Protein AF-A0A8S3SYQ2-F1 (afdb_monomer_lite)

Structure (mmCIF, N/CA/C/O backbone):
data_AF-A0A8S3SYQ2-F1
#
_entry.id   AF-A0A8S3SYQ2-F1
#
loop_
_atom_sit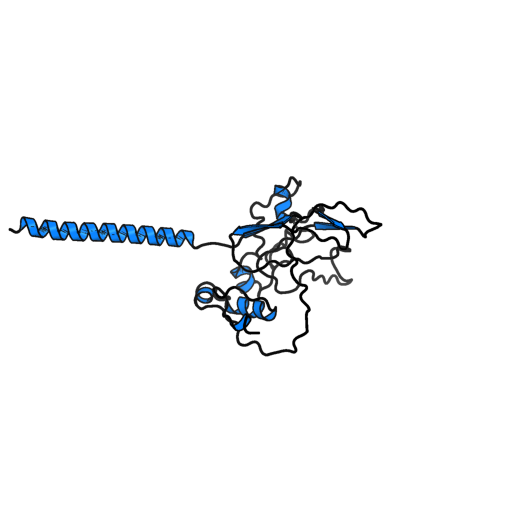e.group_PDB
_atom_site.id
_atom_site.type_symbol
_atom_site.label_atom_id
_atom_site.label_alt_id
_atom_site.label_comp_id
_atom_site.label_asym_id
_atom_site.label_entity_id
_atom_site.label_seq_id
_atom_site.pdbx_PDB_ins_code
_atom_site.Cartn_x
_atom_site.Cartn_y
_atom_site.Cartn_z
_atom_site.occupancy
_atom_site.B_iso_or_equiv
_atom_site.auth_seq_id
_atom_site.auth_comp_id
_atom_site.auth_asym_id
_atom_site.auth_atom_id
_atom_site.pdbx_PDB_model_num
ATOM 1 N N . MET A 1 1 ? 59.138 32.863 -31.457 1.00 48.31 1 MET A N 1
ATOM 2 C CA . MET A 1 1 ? 57.708 32.610 -31.761 1.00 48.31 1 M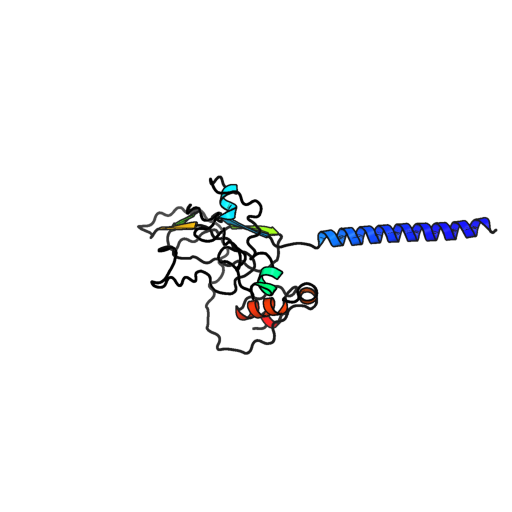ET A CA 1
ATOM 3 C C . MET A 1 1 ? 57.172 31.343 -31.087 1.00 48.31 1 MET A C 1
ATOM 5 O O . MET A 1 1 ? 55.961 31.186 -31.027 1.00 48.31 1 MET A O 1
ATOM 9 N N . ASP A 1 2 ? 58.019 30.499 -30.486 1.00 50.31 2 ASP A N 1
ATOM 10 C CA . ASP A 1 2 ? 57.591 29.211 -29.907 1.00 50.31 2 ASP A CA 1
ATOM 11 C C . ASP A 1 2 ? 56.942 29.291 -28.516 1.00 50.31 2 ASP A C 1
ATOM 13 O O . ASP A 1 2 ? 56.243 28.368 -28.104 1.00 50.31 2 ASP A O 1
ATOM 17 N N . HIS A 1 3 ? 57.089 30.416 -27.811 1.00 47.53 3 HIS A N 1
ATOM 18 C CA . HIS A 1 3 ? 56.512 30.599 -26.473 1.00 47.53 3 HIS A CA 1
ATOM 19 C C . HIS A 1 3 ? 55.014 30.961 -26.475 1.00 47.53 3 HIS A C 1
ATOM 21 O O . HIS A 1 3 ? 54.382 30.900 -25.433 1.00 47.53 3 HIS A O 1
ATOM 27 N N . CYS A 1 4 ? 54.419 31.307 -27.627 1.00 50.12 4 CYS A N 1
ATOM 28 C CA . CYS A 1 4 ? 52.966 31.534 -27.739 1.00 50.12 4 CYS A CA 1
ATOM 29 C C . CYS A 1 4 ? 52.177 30.253 -28.068 1.00 50.12 4 CYS A C 1
ATOM 31 O O . CYS A 1 4 ? 51.002 30.144 -27.726 1.00 50.12 4 CYS A O 1
ATOM 33 N N . ILE A 1 5 ? 52.805 29.268 -28.722 1.00 53.16 5 ILE A N 1
ATOM 34 C CA . ILE A 1 5 ? 52.118 28.062 -29.217 1.00 53.16 5 ILE A CA 1
ATOM 35 C C . ILE A 1 5 ? 51.922 27.024 -28.099 1.00 53.16 5 ILE A C 1
ATOM 37 O O . ILE A 1 5 ? 50.901 26.333 -28.072 1.00 53.16 5 ILE A O 1
ATOM 41 N N . GLN A 1 6 ? 52.861 26.931 -27.150 1.00 53.56 6 GLN A N 1
ATOM 42 C CA . GLN A 1 6 ? 52.737 26.028 -25.997 1.00 53.56 6 GLN A CA 1
ATOM 43 C C . GLN A 1 6 ? 51.619 26.471 -25.040 1.00 53.56 6 GLN A C 1
ATOM 45 O O . GLN A 1 6 ? 50.842 25.638 -24.581 1.00 53.56 6 GLN A O 1
ATOM 50 N N . THR A 1 7 ? 51.457 27.774 -24.815 1.00 54.94 7 THR A N 1
ATOM 51 C CA . THR A 1 7 ? 50.450 28.332 -23.897 1.00 54.94 7 THR A CA 1
ATOM 52 C C . THR A 1 7 ? 49.022 28.146 -24.411 1.00 54.94 7 THR A C 1
ATOM 54 O O . THR A 1 7 ? 48.130 27.821 -23.633 1.00 54.94 7 THR A O 1
ATOM 57 N N . ALA A 1 8 ? 48.797 28.267 -25.725 1.00 55.31 8 ALA A N 1
ATOM 58 C CA . ALA A 1 8 ? 47.479 28.055 -26.328 1.00 55.31 8 ALA A CA 1
ATOM 59 C C . ALA A 1 8 ? 47.035 26.580 -26.286 1.00 55.31 8 ALA A C 1
ATOM 61 O O . ALA A 1 8 ? 45.871 26.296 -26.005 1.00 55.31 8 ALA A O 1
ATOM 62 N N . LYS A 1 9 ? 47.955 25.628 -26.515 1.00 55.94 9 LYS A N 1
ATOM 63 C CA . LYS A 1 9 ? 47.657 24.188 -26.404 1.00 55.94 9 LYS A CA 1
ATOM 64 C C . LYS A 1 9 ? 47.376 23.766 -24.961 1.00 55.94 9 LYS A C 1
ATOM 66 O O . LYS A 1 9 ? 46.424 23.025 -24.736 1.00 55.94 9 LYS A O 1
ATOM 71 N N . SER A 1 10 ? 48.156 24.261 -23.998 1.00 55.78 10 SER A N 1
ATOM 72 C CA . SER A 1 10 ? 47.950 23.960 -22.576 1.00 55.78 10 SER A CA 1
ATOM 73 C C . SER A 1 10 ? 46.659 24.578 -22.028 1.00 55.78 10 SER A C 1
ATOM 75 O O . SER A 1 10 ? 45.931 23.895 -21.319 1.00 55.78 10 SER A O 1
ATOM 77 N N . CYS A 1 11 ? 46.318 25.811 -22.424 1.00 54.28 11 CYS A N 1
ATOM 78 C CA . CYS A 1 11 ? 45.065 26.470 -22.034 1.00 54.28 11 CYS A CA 1
ATOM 79 C C . CYS A 1 11 ? 43.827 25.747 -22.597 1.00 54.28 11 CYS A C 1
ATOM 81 O O . CYS A 1 11 ? 42.847 25.546 -21.885 1.00 54.28 11 CYS A O 1
ATOM 83 N N . ASN A 1 12 ? 43.892 25.276 -23.850 1.00 57.78 12 ASN A N 1
ATOM 84 C CA . ASN A 1 12 ? 42.791 24.538 -24.474 1.00 57.78 12 ASN A CA 1
ATOM 85 C C . ASN A 1 12 ? 42.563 23.170 -23.800 1.00 57.78 12 ASN A C 1
ATOM 87 O O . ASN A 1 12 ? 41.426 22.798 -23.531 1.00 57.78 12 ASN A O 1
ATOM 91 N N . ILE A 1 13 ? 43.638 22.442 -23.463 1.00 59.47 13 ILE A N 1
ATOM 92 C CA . ILE A 1 13 ? 43.549 21.155 -22.748 1.00 59.47 13 ILE A CA 1
ATOM 93 C C . ILE A 1 13 ? 43.041 21.345 -21.311 1.00 59.47 13 ILE A C 1
ATOM 95 O O . ILE A 1 13 ? 42.214 20.555 -20.872 1.00 59.47 13 ILE A O 1
ATOM 99 N N . GLN A 1 14 ? 43.482 22.391 -20.603 1.00 59.12 14 GLN A N 1
ATOM 100 C CA . GLN A 1 14 ? 43.004 22.695 -19.248 1.00 59.12 14 GLN A CA 1
ATOM 101 C C . GLN A 1 14 ? 41.508 23.044 -19.222 1.00 59.12 14 GLN A C 1
ATOM 103 O O . GLN A 1 14 ? 40.789 22.553 -18.358 1.00 59.12 14 GLN A O 1
ATOM 108 N N . HIS A 1 15 ? 41.014 23.818 -20.193 1.00 60.34 15 HIS A N 1
ATOM 109 C CA . HIS A 1 15 ? 39.576 24.083 -20.321 1.00 60.34 15 HIS A CA 1
ATOM 110 C C . HIS A 1 15 ? 38.773 22.803 -20.606 1.00 60.34 15 HIS A C 1
ATOM 112 O O . HIS A 1 15 ? 37.764 22.551 -19.955 1.00 60.34 15 HIS A O 1
ATOM 118 N N . LEU A 1 16 ? 39.268 21.948 -21.510 1.00 61.44 16 LEU A N 1
ATOM 119 C CA . LEU A 1 16 ? 38.644 20.659 -21.831 1.00 61.44 16 LEU A CA 1
ATOM 120 C C . LEU A 1 16 ? 38.565 19.712 -20.620 1.00 61.44 16 LEU A C 1
ATOM 122 O O . LEU A 1 16 ? 37.584 18.983 -20.489 1.00 61.44 16 LEU A O 1
ATOM 126 N N . THR A 1 17 ? 39.569 19.694 -19.738 1.00 67.31 17 THR A N 1
ATOM 127 C CA . THR A 1 17 ? 39.560 18.826 -18.546 1.00 67.31 17 THR A CA 1
ATOM 128 C C . THR A 1 17 ? 38.581 19.293 -17.473 1.00 67.31 17 THR A C 1
ATOM 130 O O . THR A 1 17 ? 37.908 18.453 -16.882 1.00 67.31 17 THR A O 1
ATOM 133 N N . GLU A 1 18 ? 38.451 20.606 -17.260 1.00 73.00 18 GLU A N 1
ATOM 134 C CA . GLU A 1 18 ? 37.485 21.179 -16.308 1.00 73.00 18 GLU A CA 1
ATOM 135 C C . GLU A 1 18 ? 36.039 20.970 -16.787 1.00 73.00 18 GLU A C 1
ATOM 137 O O . GLU A 1 18 ? 35.166 20.603 -16.001 1.00 73.00 18 GLU A O 1
ATOM 142 N N . ASP A 1 19 ? 35.791 21.109 -18.095 1.00 76.62 19 ASP A N 1
ATOM 143 C CA . ASP A 1 19 ? 34.475 20.854 -18.689 1.00 76.62 19 ASP A CA 1
ATOM 144 C C . ASP A 1 19 ? 34.072 19.373 -18.580 1.00 76.62 19 ASP A C 1
ATOM 146 O O . ASP A 1 19 ? 32.916 19.064 -18.281 1.00 76.62 19 ASP A O 1
ATOM 150 N N . ILE A 1 20 ? 35.014 18.440 -18.780 1.00 78.00 20 ILE A N 1
ATOM 151 C CA . ILE A 1 20 ? 34.764 16.996 -18.638 1.00 78.00 20 ILE A CA 1
ATOM 152 C C . ILE A 1 20 ? 34.500 16.617 -17.176 1.00 78.00 20 ILE A C 1
ATOM 154 O O . ILE A 1 20 ? 33.589 15.826 -16.924 1.00 78.00 20 ILE A O 1
ATOM 158 N N . ASP A 1 21 ? 35.252 17.167 -16.219 1.00 79.31 21 ASP A N 1
ATOM 159 C CA . ASP A 1 21 ? 35.053 16.874 -14.794 1.00 79.31 21 ASP A CA 1
ATOM 160 C C . ASP A 1 21 ? 33.721 17.453 -14.291 1.00 79.31 21 ASP A C 1
ATOM 162 O O . ASP A 1 21 ? 32.945 16.764 -13.628 1.00 79.31 21 ASP A O 1
ATOM 166 N N . MET A 1 22 ? 33.358 18.663 -14.728 1.00 79.19 22 MET A N 1
ATOM 167 C CA . MET A 1 22 ? 32.042 19.251 -14.462 1.00 79.19 22 MET A CA 1
ATOM 168 C C . MET A 1 22 ? 30.907 18.392 -15.041 1.00 79.19 22 MET A C 1
ATOM 170 O O . MET A 1 22 ? 29.913 18.124 -14.359 1.00 79.19 22 MET A O 1
ATOM 174 N N . LEU A 1 23 ? 31.057 17.902 -16.278 1.00 80.38 23 LEU A N 1
ATOM 175 C CA . LEU A 1 23 ? 30.072 17.024 -16.912 1.00 80.38 23 LEU A CA 1
ATOM 176 C C . LEU A 1 23 ? 29.951 15.687 -16.164 1.00 80.38 23 LEU A C 1
ATOM 178 O O . LEU A 1 23 ? 28.841 15.188 -15.960 1.00 80.38 23 LEU A O 1
ATOM 182 N N . LEU A 1 24 ? 31.074 15.116 -15.722 1.00 81.06 24 LEU A N 1
ATOM 183 C CA . LEU A 1 24 ? 31.120 13.871 -14.957 1.00 81.06 24 LEU A CA 1
ATOM 184 C C . LEU A 1 24 ? 30.444 14.041 -13.590 1.00 81.06 24 LEU A C 1
ATOM 186 O O . LEU A 1 24 ? 29.598 13.223 -13.223 1.00 81.06 24 LEU A O 1
ATOM 190 N N . GLN A 1 25 ? 30.736 15.132 -12.880 1.00 79.94 25 GLN A N 1
ATOM 191 C CA . GLN A 1 25 ? 30.114 15.476 -11.599 1.00 79.94 25 GLN A CA 1
ATOM 192 C C . GLN A 1 25 ? 28.600 15.681 -11.739 1.00 79.94 25 GLN A C 1
ATOM 194 O O . GLN A 1 25 ? 27.834 15.123 -10.950 1.00 79.94 25 GLN A O 1
ATOM 199 N N . ILE A 1 26 ? 28.145 16.391 -12.779 1.00 80.19 26 ILE A N 1
ATOM 200 C CA . ILE A 1 26 ? 26.713 16.557 -13.079 1.00 80.19 26 ILE A CA 1
ATOM 201 C C . ILE A 1 26 ? 26.065 15.199 -13.377 1.00 80.19 26 ILE A C 1
ATOM 203 O O . ILE A 1 26 ? 24.988 14.902 -12.860 1.00 80.19 26 ILE A O 1
ATOM 207 N N . THR A 1 27 ? 26.721 14.341 -14.161 1.00 76.56 27 THR A N 1
ATOM 208 C CA . THR A 1 27 ? 26.181 13.022 -14.529 1.00 76.56 27 THR A CA 1
ATOM 209 C C . THR A 1 27 ? 26.053 12.103 -13.309 1.00 76.56 27 THR A C 1
ATOM 211 O O . THR A 1 27 ? 25.030 11.434 -13.145 1.00 76.56 27 THR A O 1
ATOM 214 N N . VAL A 1 28 ? 27.045 12.109 -12.411 1.00 76.56 28 VAL A N 1
ATOM 215 C CA . VAL A 1 28 ? 27.009 11.367 -11.139 1.00 76.56 28 VAL A CA 1
ATOM 216 C C . VAL A 1 28 ? 25.904 11.905 -10.225 1.00 76.56 28 VAL A C 1
ATOM 218 O O . VAL A 1 28 ? 25.117 11.120 -9.695 1.00 76.56 28 VAL A O 1
ATOM 221 N N . LEU A 1 29 ? 25.772 13.228 -10.089 1.00 70.44 29 LEU A N 1
ATOM 222 C CA . LEU A 1 29 ? 24.744 13.854 -9.250 1.00 70.44 29 LEU A CA 1
ATOM 223 C C . LEU A 1 29 ? 23.320 13.556 -9.760 1.00 70.44 29 LEU A C 1
ATOM 225 O O . LEU A 1 29 ? 22.431 13.236 -8.972 1.00 70.44 29 LEU A O 1
ATOM 229 N N . VAL A 1 30 ? 23.109 13.576 -11.081 1.00 70.12 30 VAL A N 1
ATOM 230 C CA . VAL A 1 30 ? 21.829 13.210 -11.716 1.00 70.12 30 VAL A CA 1
ATOM 231 C C . VAL A 1 30 ? 21.511 11.721 -11.531 1.00 70.12 30 VAL A C 1
ATOM 233 O O . VAL A 1 30 ? 20.349 11.365 -11.318 1.00 70.12 30 VAL A O 1
ATOM 236 N N . ALA A 1 31 ? 22.519 10.841 -11.542 1.00 63.75 31 ALA A N 1
ATOM 237 C CA . ALA A 1 31 ? 22.326 9.410 -11.306 1.00 63.75 31 ALA A CA 1
ATOM 238 C C . ALA A 1 31 ? 21.839 9.100 -9.876 1.00 63.75 31 ALA A C 1
ATOM 240 O O . ALA A 1 31 ? 21.001 8.212 -9.703 1.00 63.75 31 ALA A O 1
ATOM 241 N N . PHE A 1 32 ? 22.282 9.861 -8.867 1.00 57.84 32 PHE A N 1
ATOM 242 C CA . PHE A 1 32 ? 21.819 9.711 -7.478 1.00 57.84 32 PHE A CA 1
ATOM 243 C C . PHE A 1 32 ? 20.370 10.175 -7.249 1.00 57.84 32 PHE A C 1
ATOM 245 O O . PHE A 1 32 ? 19.695 9.662 -6.358 1.00 57.84 32 PHE A O 1
ATOM 252 N N . ILE A 1 33 ? 19.852 11.097 -8.066 1.00 57.56 33 ILE A N 1
ATOM 253 C CA . ILE A 1 33 ? 18.473 11.607 -7.938 1.00 57.56 33 ILE A CA 1
ATOM 254 C C . ILE A 1 33 ? 17.433 10.590 -8.467 1.00 57.56 33 ILE A C 1
ATOM 256 O O . ILE A 1 33 ? 16.261 10.639 -8.096 1.00 57.56 33 ILE A O 1
ATOM 260 N N . ALA A 1 34 ? 17.836 9.625 -9.303 1.00 52.78 34 ALA A N 1
ATOM 261 C CA . ALA A 1 34 ? 16.910 8.783 -10.068 1.00 52.78 34 ALA A CA 1
ATOM 262 C C . ALA A 1 34 ? 16.374 7.525 -9.348 1.00 52.78 34 ALA A C 1
ATOM 264 O O . ALA A 1 34 ? 15.543 6.805 -9.912 1.00 52.78 34 ALA A O 1
ATOM 265 N N . SER A 1 35 ? 16.794 7.236 -8.115 1.00 49.22 35 SER A N 1
ATOM 266 C CA . SER A 1 35 ? 16.265 6.111 -7.331 1.00 49.22 35 SER A CA 1
ATOM 267 C C . SER A 1 35 ? 15.076 6.537 -6.471 1.00 49.22 35 SER A C 1
ATOM 269 O O . SER A 1 35 ? 15.166 6.623 -5.249 1.00 49.22 35 SER A O 1
ATOM 271 N N . VAL A 1 36 ? 13.929 6.789 -7.103 1.00 49.28 36 VAL A N 1
ATOM 272 C CA . VAL A 1 36 ? 12.665 6.906 -6.368 1.00 49.28 36 VAL A CA 1
ATOM 273 C C . VAL A 1 36 ? 12.097 5.509 -6.144 1.00 49.28 36 VAL A C 1
ATOM 275 O O . VAL A 1 36 ? 11.696 4.829 -7.082 1.00 49.28 36 VAL A O 1
ATOM 278 N N . LEU A 1 37 ? 12.067 5.067 -4.889 1.00 57.31 37 LEU A N 1
ATOM 279 C CA . LEU A 1 37 ? 11.380 3.853 -4.450 1.00 57.31 37 LEU A CA 1
ATOM 280 C C . LEU A 1 37 ? 10.023 4.264 -3.869 1.00 57.31 37 LEU A C 1
ATOM 282 O O . LEU A 1 37 ? 9.928 5.288 -3.193 1.00 57.31 37 LEU A O 1
ATOM 286 N N . GLY A 1 38 ? 8.962 3.546 -4.222 1.00 60.75 38 GLY A N 1
ATOM 287 C CA . GLY A 1 38 ? 7.599 3.989 -3.957 1.00 60.75 38 GLY A CA 1
ATOM 288 C C . GLY A 1 38 ? 7.202 3.719 -2.539 1.00 60.75 38 GLY A C 1
ATOM 289 O O . GLY A 1 38 ? 7.405 2.616 -2.048 1.00 60.75 38 GLY A O 1
ATOM 290 N N . HIS A 1 39 ? 6.631 4.729 -1.891 1.00 84.69 39 HIS A N 1
ATOM 291 C CA . HIS A 1 39 ? 6.330 4.659 -0.476 1.00 84.69 39 HIS A CA 1
ATOM 292 C C . HIS A 1 39 ? 5.056 5.417 -0.163 1.00 84.69 39 HIS A C 1
ATOM 294 O O . HIS A 1 39 ? 4.878 6.568 -0.576 1.00 84.69 39 HIS A O 1
ATOM 300 N N . GLY A 1 40 ? 4.208 4.799 0.639 1.00 89.50 40 GLY A N 1
ATOM 301 C CA . GLY A 1 40 ? 2.988 5.412 1.118 1.00 89.50 40 GLY A CA 1
ATOM 302 C C . GLY A 1 40 ? 2.416 4.635 2.286 1.00 89.50 40 GLY A C 1
ATOM 303 O O . GLY A 1 40 ? 2.765 3.478 2.505 1.00 89.50 40 GLY A O 1
ATOM 304 N N . ARG A 1 41 ? 1.557 5.295 3.056 1.00 92.75 41 ARG A N 1
ATOM 305 C CA . ARG A 1 41 ? 0.923 4.704 4.234 1.00 92.75 41 ARG A CA 1
ATOM 306 C C . ARG A 1 41 ? -0.517 5.176 4.370 1.00 92.75 41 ARG A C 1
ATOM 308 O O . ARG A 1 41 ? -0.846 6.306 3.997 1.00 92.75 41 ARG A O 1
ATOM 315 N N . LEU A 1 42 ? -1.367 4.330 4.934 1.00 93.81 42 LEU A N 1
ATOM 316 C CA . LEU A 1 42 ? -2.741 4.692 5.254 1.00 93.81 42 LEU A CA 1
ATOM 317 C C . LEU A 1 42 ? -2.762 5.510 6.554 1.00 93.81 42 LEU A C 1
ATOM 319 O O . LEU A 1 42 ? -2.386 5.005 7.611 1.00 93.81 42 LEU A O 1
ATOM 323 N N . ILE A 1 43 ? -3.185 6.772 6.468 1.00 96.06 43 ILE A N 1
ATOM 324 C CA . ILE A 1 43 ? -3.182 7.711 7.602 1.00 96.06 43 ILE A CA 1
ATOM 325 C C . ILE A 1 43 ? -4.579 8.008 8.153 1.00 96.06 43 ILE A C 1
ATOM 327 O O . ILE A 1 43 ? -4.702 8.538 9.252 1.00 96.06 43 ILE A O 1
ATOM 331 N N . SER A 1 44 ? -5.641 7.696 7.407 1.00 95.06 44 SER A N 1
ATOM 332 C CA . SER A 1 44 ? -7.011 7.832 7.901 1.00 95.06 44 SER A CA 1
ATOM 333 C C . SER A 1 44 ? -7.927 6.801 7.242 1.00 95.06 44 SER A C 1
ATOM 335 O O . SER A 1 44 ? -8.105 6.871 6.023 1.00 95.06 44 SER A O 1
ATOM 337 N N . PRO A 1 45 ? -8.499 5.863 8.016 1.00 95.56 45 PRO A N 1
ATOM 338 C CA . PRO A 1 45 ? -8.099 5.516 9.391 1.00 95.56 45 PRO A CA 1
ATOM 339 C C . PRO A 1 45 ? -6.627 5.044 9.432 1.00 95.56 45 PRO A C 1
ATOM 341 O O . PRO A 1 45 ? -6.211 4.359 8.499 1.00 95.56 45 PRO A O 1
ATOM 344 N N . PRO A 1 46 ? -5.810 5.410 10.443 1.00 96.50 46 PRO A N 1
ATOM 345 C CA . PRO A 1 46 ? -4.412 4.980 10.504 1.00 96.50 46 PRO A CA 1
ATOM 346 C C . PRO A 1 46 ? -4.268 3.456 10.399 1.00 96.50 46 PRO A C 1
ATOM 348 O O . PRO A 1 46 ? -4.931 2.715 11.132 1.00 96.50 46 PRO A O 1
ATOM 351 N N . GLY A 1 47 ? -3.400 2.994 9.495 1.00 95.31 47 GLY A N 1
ATOM 352 C CA . GLY A 1 47 ? -3.057 1.577 9.362 1.00 95.31 47 GLY A CA 1
ATOM 353 C C . GLY A 1 47 ? -2.237 1.066 10.548 1.00 95.31 47 GLY A C 1
ATOM 354 O O . GLY A 1 47 ? -1.571 1.854 11.216 1.00 95.31 47 GLY A O 1
ATOM 355 N N . ARG A 1 48 ? -2.237 -0.252 10.782 1.00 95.38 48 ARG A N 1
ATOM 356 C CA . ARG A 1 48 ? -1.593 -0.949 11.917 1.00 95.38 48 ARG A CA 1
ATOM 357 C C . ARG A 1 48 ? -0.154 -0.494 12.183 1.00 95.38 48 ARG A C 1
ATOM 359 O O . ARG A 1 48 ? 0.163 -0.091 13.296 1.00 95.38 48 ARG A O 1
ATOM 366 N N . SER A 1 49 ? 0.697 -0.458 11.153 1.00 96.94 49 SER A N 1
ATOM 367 C CA . SER A 1 49 ? 2.079 0.043 11.276 1.00 96.94 49 SER A CA 1
ATOM 368 C C . SER A 1 49 ? 2.192 1.561 11.487 1.00 96.94 49 SER A C 1
ATOM 370 O O . SER A 1 49 ? 3.226 2.035 11.945 1.00 96.94 49 SER A O 1
ATOM 372 N N . THR A 1 50 ? 1.161 2.342 11.166 1.00 97.50 50 THR A N 1
ATOM 373 C CA . THR A 1 50 ? 1.159 3.816 11.218 1.00 97.50 50 THR A CA 1
ATOM 374 C C . THR A 1 50 ? 0.544 4.370 12.506 1.00 97.50 50 THR A C 1
ATOM 376 O O . THR A 1 50 ? 0.793 5.523 12.857 1.00 97.50 50 THR A O 1
ATOM 379 N N . MET A 1 51 ? -0.210 3.556 13.250 1.00 97.56 51 MET A N 1
ATOM 380 C CA . MET A 1 51 ? -0.900 3.929 14.491 1.00 97.56 51 MET A CA 1
ATOM 381 C C . MET A 1 51 ? -0.025 4.713 15.478 1.00 97.56 51 MET A C 1
ATOM 383 O O . MET A 1 51 ? -0.445 5.751 15.983 1.00 97.56 51 MET A O 1
ATOM 387 N N . TRP A 1 52 ? 1.220 4.291 15.700 1.00 97.81 52 TRP A N 1
ATOM 388 C CA . TRP A 1 52 ? 2.123 4.941 16.659 1.00 97.81 52 TRP A CA 1
ATOM 389 C C . TRP A 1 52 ? 2.394 6.426 16.351 1.00 97.81 52 TRP A C 1
ATOM 391 O O . TRP A 1 52 ? 2.699 7.196 17.260 1.00 97.81 52 TRP A O 1
ATOM 401 N N . ARG A 1 53 ? 2.259 6.857 15.088 1.00 97.44 53 ARG A N 1
ATOM 402 C CA . ARG A 1 53 ? 2.410 8.269 14.689 1.00 97.44 53 ARG A CA 1
ATOM 403 C C . ARG A 1 53 ? 1.249 9.147 15.148 1.00 97.44 53 ARG A C 1
ATOM 405 O O . ARG A 1 53 ? 1.394 10.362 15.197 1.00 97.44 53 ARG A O 1
ATOM 412 N N . TYR A 1 54 ? 0.121 8.530 15.484 1.00 97.12 54 TYR A N 1
ATOM 413 C CA . TYR A 1 54 ? -1.120 9.178 15.900 1.00 97.12 54 TYR A CA 1
ATOM 414 C C . TYR A 1 54 ? -1.412 8.970 17.395 1.00 97.12 54 TYR A C 1
ATOM 416 O O . TYR A 1 54 ? -2.557 9.060 17.821 1.00 97.12 54 TYR A O 1
ATOM 424 N N . GLY A 1 55 ? -0.379 8.688 18.199 1.00 96.50 55 GLY A N 1
ATOM 425 C CA . GLY A 1 55 ? -0.480 8.635 19.663 1.00 96.50 55 GLY A CA 1
ATOM 426 C C . GLY A 1 55 ? -1.014 7.322 20.239 1.00 96.50 55 GLY A C 1
ATOM 427 O O . GLY A 1 55 ? -1.157 7.205 21.453 1.00 96.50 55 GLY A O 1
ATOM 428 N N . TYR A 1 56 ? -1.275 6.315 19.405 1.00 96.56 56 TYR A N 1
ATOM 429 C CA . TYR A 1 56 ? -1.649 4.988 19.886 1.00 96.56 56 TYR A CA 1
ATOM 430 C C . TYR A 1 56 ? -0.456 4.288 20.550 1.00 96.56 56 TYR A C 1
ATOM 432 O O . TYR A 1 56 ? 0.670 4.340 20.046 1.00 96.56 56 TYR A O 1
ATOM 440 N N . ASN A 1 57 ? -0.714 3.577 21.651 1.00 95.69 57 ASN A N 1
ATOM 441 C CA . ASN A 1 57 ? 0.285 2.749 22.326 1.00 95.69 57 ASN A CA 1
ATOM 442 C C . ASN A 1 57 ? 0.510 1.429 21.565 1.00 95.69 57 ASN A C 1
ATOM 444 O O . ASN A 1 57 ? 0.042 0.369 21.969 1.00 95.69 57 ASN A O 1
ATOM 448 N N . THR A 1 58 ? 1.185 1.516 20.422 1.00 96.06 58 THR A N 1
ATOM 449 C CA . THR A 1 58 ? 1.523 0.383 19.548 1.00 96.06 58 THR A CA 1
ATOM 450 C C . THR A 1 58 ? 3.026 0.348 19.275 1.00 96.06 58 THR A C 1
ATOM 452 O O . THR A 1 58 ? 3.654 1.413 19.263 1.00 96.06 58 THR A O 1
ATOM 455 N N . PRO A 1 59 ? 3.619 -0.824 18.976 1.00 97.62 59 PRO A N 1
ATOM 456 C CA . PRO A 1 59 ? 5.019 -0.908 18.575 1.00 97.62 59 PRO A CA 1
ATOM 457 C C . PRO A 1 59 ? 5.332 0.037 17.411 1.00 97.62 59 PRO A C 1
ATOM 459 O O . PRO A 1 59 ? 4.602 0.091 16.420 1.00 97.62 59 PRO A O 1
ATOM 462 N N . LYS A 1 60 ? 6.432 0.785 17.520 1.00 97.94 60 LYS A N 1
ATOM 463 C CA . LYS A 1 60 ? 6.831 1.735 16.477 1.00 97.94 60 LYS A CA 1
ATOM 464 C C . LYS A 1 60 ? 7.358 0.979 15.259 1.00 97.94 60 LYS A C 1
ATOM 466 O O . LYS A 1 60 ? 8.265 0.155 15.376 1.00 97.94 60 LYS A O 1
ATOM 471 N N . ASN A 1 61 ? 6.811 1.291 14.090 1.00 97.00 61 ASN A N 1
ATOM 472 C CA . ASN A 1 61 ? 7.392 0.930 12.803 1.00 97.00 61 ASN A CA 1
ATOM 473 C C . ASN A 1 61 ? 7.805 2.215 12.083 1.00 97.00 61 ASN A C 1
ATOM 475 O O . ASN A 1 61 ? 6.960 2.937 11.566 1.00 97.00 61 ASN A O 1
ATOM 479 N N . TYR A 1 62 ? 9.099 2.528 12.067 1.00 95.81 62 TYR A N 1
ATOM 480 C CA . TYR A 1 62 ? 9.596 3.723 11.378 1.00 95.81 62 TYR A CA 1
ATOM 481 C C . TYR A 1 62 ? 9.506 3.612 9.847 1.00 95.81 62 TYR A C 1
ATOM 483 O O . TYR A 1 62 ? 9.443 4.640 9.172 1.00 95.81 62 TYR A O 1
ATOM 491 N N . ASN A 1 63 ? 9.411 2.380 9.335 1.00 94.19 63 ASN A N 1
ATOM 492 C CA . ASN A 1 63 ? 9.237 2.021 7.929 1.00 94.19 63 ASN A CA 1
ATOM 493 C C . ASN A 1 63 ? 7.763 1.702 7.610 1.00 94.19 63 ASN A C 1
ATOM 495 O O . ASN A 1 63 ? 7.453 0.887 6.749 1.00 94.19 63 ASN A O 1
ATOM 499 N N . ASP A 1 64 ? 6.814 2.336 8.295 1.00 94.94 64 ASP A N 1
ATOM 500 C CA . ASP A 1 64 ? 5.374 2.113 8.121 1.00 94.94 64 ASP A CA 1
ATOM 501 C C . ASP A 1 64 ? 4.813 2.547 6.754 1.00 94.94 64 ASP A C 1
ATOM 503 O O . ASP A 1 64 ? 3.658 2.276 6.442 1.00 94.94 64 ASP A O 1
ATOM 507 N N . ASN A 1 65 ? 5.629 3.198 5.925 1.00 92.38 65 ASN A N 1
ATOM 508 C CA . ASN A 1 65 ? 5.359 3.486 4.515 1.00 92.38 65 ASN A CA 1
ATOM 509 C C . ASN A 1 65 ? 5.974 2.467 3.533 1.00 92.38 65 ASN A C 1
ATOM 511 O O . ASN A 1 65 ? 5.927 2.691 2.323 1.00 92.38 65 ASN A O 1
ATOM 515 N N . GLN A 1 66 ? 6.565 1.384 4.046 1.00 91.12 66 GLN A N 1
ATOM 516 C CA . GLN A 1 66 ? 7.238 0.305 3.313 1.00 91.12 66 GLN A CA 1
ATOM 517 C C . GLN A 1 66 ? 6.490 -1.026 3.484 1.00 91.12 66 GLN A C 1
ATOM 519 O O . GLN A 1 66 ? 7.083 -2.060 3.776 1.00 91.12 66 GLN A O 1
ATOM 524 N N . LEU A 1 67 ? 5.168 -1.018 3.306 1.00 91.69 67 LEU A N 1
ATOM 525 C CA . LEU A 1 67 ? 4.339 -2.231 3.256 1.00 91.69 67 LEU A CA 1
ATOM 526 C C . LEU A 1 67 ? 4.059 -2.593 1.788 1.00 91.69 67 LEU A C 1
ATOM 528 O O . LEU A 1 67 ? 3.001 -2.322 1.227 1.00 91.69 67 LEU A O 1
ATOM 532 N N . TYR A 1 68 ? 5.092 -3.143 1.155 1.00 91.12 68 TYR A N 1
ATOM 533 C CA . TYR A 1 68 ? 5.301 -3.288 -0.294 1.00 91.12 68 TYR A CA 1
ATOM 534 C C . TYR A 1 68 ? 5.739 -4.712 -0.676 1.00 91.12 68 TYR A C 1
ATOM 536 O O . TYR A 1 68 ? 6.484 -4.917 -1.638 1.00 91.12 68 TYR A O 1
ATOM 544 N N . CYS A 1 69 ? 5.284 -5.713 0.086 1.00 92.00 69 CYS A N 1
ATOM 545 C CA . CYS A 1 69 ? 5.534 -7.145 -0.135 1.00 92.00 69 CYS A CA 1
ATOM 546 C C . CYS A 1 69 ? 7.003 -7.574 -0.016 1.00 92.00 69 CYS A C 1
ATOM 548 O O . CYS A 1 69 ? 7.408 -8.561 -0.635 1.00 92.00 69 CYS A O 1
ATOM 550 N N . GLY A 1 70 ? 7.822 -6.808 0.709 1.00 90.31 70 GLY A N 1
ATOM 551 C CA . GLY A 1 70 ? 9.277 -7.001 0.749 1.00 90.31 70 GLY A CA 1
ATOM 552 C C . GLY A 1 70 ? 10.016 -6.516 -0.503 1.00 90.31 70 GLY A C 1
ATOM 553 O O . GLY A 1 70 ? 11.183 -6.852 -0.691 1.00 90.31 70 GLY A O 1
ATOM 554 N N . GLY A 1 71 ? 9.355 -5.748 -1.373 1.00 89.00 71 GLY A N 1
ATOM 555 C CA . GLY A 1 71 ? 9.943 -5.173 -2.581 1.00 89.00 71 GLY A CA 1
ATOM 556 C C . GLY A 1 71 ? 9.663 -5.964 -3.861 1.00 89.00 71 GLY A C 1
ATOM 557 O O . GLY A 1 71 ? 9.234 -7.119 -3.847 1.00 89.00 71 GLY A O 1
ATOM 558 N N . PHE A 1 72 ? 9.917 -5.322 -5.008 1.00 87.94 72 PHE A N 1
ATOM 559 C CA . PHE A 1 72 ? 9.553 -5.850 -6.329 1.00 87.94 72 PHE A CA 1
ATOM 560 C C . PHE A 1 72 ? 10.174 -7.225 -6.609 1.00 87.94 72 PHE A C 1
ATOM 562 O O . PHE A 1 72 ? 9.464 -8.156 -6.986 1.00 87.94 72 PHE A O 1
ATOM 569 N N . ASN A 1 73 ? 11.483 -7.372 -6.383 1.00 88.88 73 ASN A N 1
ATOM 570 C CA . ASN A 1 73 ? 12.186 -8.630 -6.634 1.00 88.88 73 ASN A CA 1
ATOM 571 C C . ASN A 1 73 ? 11.712 -9.744 -5.700 1.00 88.88 73 ASN A C 1
ATOM 573 O O . ASN A 1 73 ? 11.428 -10.841 -6.167 1.00 88.88 73 ASN A O 1
ATOM 577 N N . LYS A 1 74 ? 11.546 -9.466 -4.402 1.00 91.12 74 LYS A N 1
ATOM 578 C CA . LYS A 1 74 ? 11.010 -10.449 -3.453 1.00 91.12 74 LYS A CA 1
ATOM 579 C C . LYS A 1 74 ? 9.625 -10.928 -3.892 1.00 91.12 74 LYS A C 1
ATOM 581 O O . LYS A 1 74 ? 9.379 -12.129 -3.973 1.00 91.12 74 LYS A O 1
ATOM 586 N N . LYS A 1 75 ? 8.746 -10.000 -4.274 1.00 89.44 75 LYS A N 1
ATOM 587 C CA . LYS A 1 75 ? 7.401 -10.316 -4.756 1.00 89.44 75 LYS A CA 1
ATOM 588 C C . LYS A 1 75 ? 7.412 -11.173 -6.024 1.00 89.44 75 LYS A C 1
ATOM 590 O O . LYS A 1 75 ? 6.758 -12.211 -6.056 1.00 89.44 75 LYS A O 1
ATOM 595 N N . TRP A 1 76 ? 8.101 -10.741 -7.075 1.00 90.69 76 TRP A N 1
ATOM 596 C CA . TRP A 1 76 ? 7.982 -11.370 -8.394 1.00 90.69 76 TRP A CA 1
ATOM 597 C C . TRP A 1 76 ? 8.948 -12.530 -8.610 1.00 90.69 76 TRP A C 1
ATOM 599 O O . TRP A 1 76 ? 8.529 -13.566 -9.114 1.00 90.69 76 TRP A O 1
ATOM 609 N N . ALA A 1 77 ? 10.205 -12.384 -8.193 1.00 89.50 77 ALA A N 1
ATOM 610 C CA . ALA A 1 77 ? 11.224 -13.407 -8.396 1.00 89.50 77 ALA A CA 1
ATOM 611 C C . ALA A 1 77 ? 11.080 -14.576 -7.417 1.00 89.50 77 ALA A C 1
ATOM 613 O O . ALA A 1 77 ? 11.244 -15.727 -7.804 1.00 89.50 77 ALA A O 1
ATOM 614 N N . VAL A 1 78 ? 10.788 -14.277 -6.147 1.00 91.38 78 VAL A N 1
ATOM 615 C CA . VAL A 1 78 ? 10.773 -15.287 -5.077 1.00 91.38 78 VAL A CA 1
ATOM 616 C C . VAL A 1 78 ? 9.353 -15.766 -4.795 1.00 91.38 78 VAL A C 1
ATOM 618 O O . VAL A 1 78 ? 9.102 -16.964 -4.722 1.00 91.38 78 VAL A O 1
ATOM 621 N N . ASN A 1 79 ? 8.406 -14.836 -4.673 1.00 90.00 79 ASN A N 1
ATOM 622 C CA . ASN A 1 79 ? 7.058 -15.145 -4.197 1.00 90.00 79 ASN A CA 1
ATOM 623 C C . ASN A 1 79 ? 6.040 -15.377 -5.322 1.00 90.00 79 ASN A C 1
ATOM 625 O O . ASN A 1 79 ? 4.849 -15.526 -5.049 1.00 90.00 79 ASN A O 1
ATOM 629 N N . GLY A 1 80 ? 6.472 -15.407 -6.588 1.00 88.31 80 GLY A N 1
ATOM 630 C CA . GLY A 1 80 ? 5.593 -15.674 -7.732 1.00 88.31 80 GLY A CA 1
ATOM 631 C C . GLY A 1 80 ? 4.442 -14.671 -7.861 1.00 88.31 80 GLY A C 1
ATOM 632 O O . GLY A 1 80 ? 3.319 -15.040 -8.197 1.00 88.31 80 GLY A O 1
ATOM 633 N N . GLY A 1 81 ? 4.691 -13.409 -7.511 1.00 86.31 81 GLY A N 1
ATOM 634 C CA . GLY A 1 81 ? 3.700 -12.333 -7.508 1.00 86.31 81 GLY A CA 1
ATOM 635 C C . GLY A 1 81 ? 2.843 -12.249 -6.239 1.00 86.31 81 GLY A C 1
ATOM 636 O O . GLY A 1 81 ? 2.049 -11.311 -6.119 1.00 86.31 81 GLY A O 1
ATOM 637 N N . LYS A 1 82 ? 2.994 -13.183 -5.288 1.00 86.81 82 LYS A N 1
ATOM 638 C CA . LYS A 1 82 ? 2.228 -13.211 -4.032 1.00 86.81 82 LYS A CA 1
ATOM 639 C C . LYS A 1 82 ? 2.719 -12.162 -3.033 1.00 86.81 82 LYS A C 1
ATOM 641 O O . LYS A 1 82 ? 3.882 -11.761 -3.036 1.00 86.81 82 LYS A O 1
ATOM 646 N N . CYS A 1 83 ? 1.810 -11.729 -2.168 1.00 87.00 83 CYS A N 1
ATOM 647 C CA . CYS A 1 83 ? 2.044 -10.734 -1.129 1.00 87.00 83 CYS A CA 1
ATOM 648 C C . CYS A 1 83 ? 1.147 -11.018 0.074 1.00 87.00 83 CYS A C 1
ATOM 650 O O . CYS A 1 83 ? 0.031 -11.504 -0.126 1.00 87.00 83 CYS A O 1
ATOM 652 N N . GLY A 1 84 ? 1.617 -10.703 1.281 1.00 86.38 84 GLY A N 1
ATOM 653 C CA . GLY A 1 84 ? 0.773 -10.695 2.469 1.00 86.38 84 GLY A CA 1
ATOM 654 C C . GLY A 1 84 ? -0.369 -9.688 2.325 1.00 86.38 84 GLY A C 1
ATOM 655 O O . GLY A 1 84 ? -0.245 -8.652 1.665 1.00 86.38 84 GLY A O 1
ATOM 656 N N . VAL A 1 85 ? -1.497 -9.984 2.958 1.00 83.94 85 VAL A N 1
ATOM 657 C CA . VAL A 1 85 ? -2.744 -9.204 2.887 1.00 83.94 85 VAL A CA 1
ATOM 658 C C . VAL A 1 85 ? -2.533 -7.771 3.353 1.00 83.94 85 VAL A C 1
ATOM 660 O O . VAL A 1 85 ? -3.125 -6.839 2.810 1.00 83.94 85 VAL A O 1
ATOM 663 N N . CYS A 1 86 ? -1.679 -7.605 4.359 1.00 89.12 86 CYS A N 1
ATOM 664 C CA . CYS A 1 86 ? -1.369 -6.319 4.964 1.00 89.12 86 CYS A CA 1
ATOM 665 C C . CYS A 1 86 ? -0.028 -5.737 4.492 1.00 89.12 86 CYS A C 1
ATOM 667 O O . CYS A 1 86 ? 0.426 -4.748 5.063 1.00 89.12 86 CYS A O 1
ATOM 669 N N . GLY A 1 87 ? 0.568 -6.292 3.427 1.00 90.38 87 GLY A N 1
ATOM 670 C CA . GLY A 1 87 ? 1.774 -5.759 2.783 1.00 90.38 87 GLY A CA 1
ATOM 671 C C . GLY A 1 87 ? 3.090 -6.382 3.195 1.00 90.38 87 GLY A C 1
ATOM 672 O O . GLY A 1 87 ? 4.133 -5.957 2.690 1.00 90.38 87 GLY A O 1
ATOM 673 N N . ASP A 1 88 ? 3.043 -7.369 4.081 1.00 91.56 88 ASP A N 1
ATOM 674 C CA . ASP A 1 88 ? 4.207 -8.142 4.486 1.00 91.56 88 ASP A CA 1
ATOM 675 C C . ASP A 1 88 ? 4.695 -9.046 3.328 1.00 91.56 88 ASP A C 1
ATOM 677 O O . ASP A 1 88 ? 3.929 -9.373 2.407 1.00 91.56 88 ASP A O 1
ATOM 681 N N . PRO A 1 89 ? 5.979 -9.444 3.306 1.00 92.06 89 PRO A N 1
ATOM 682 C CA . PRO A 1 89 ? 6.474 -10.424 2.345 1.00 92.06 89 PRO A CA 1
ATOM 683 C C . PRO A 1 89 ? 5.778 -11.777 2.547 1.00 92.06 89 PRO A C 1
ATOM 685 O O . PRO A 1 89 ? 5.685 -12.268 3.662 1.00 92.06 89 PRO A O 1
ATOM 688 N N . TRP A 1 90 ? 5.339 -12.406 1.453 1.00 89.69 90 TRP A N 1
ATOM 689 C CA . TRP A 1 90 ? 4.499 -13.618 1.476 1.00 89.69 90 TRP A CA 1
ATOM 690 C C . TRP A 1 90 ? 5.081 -14.825 2.234 1.00 89.69 90 TRP A C 1
ATOM 692 O O . TRP A 1 90 ? 4.340 -15.691 2.684 1.00 89.69 90 TRP A O 1
ATOM 702 N N . ASN A 1 91 ? 6.404 -14.950 2.284 1.00 88.44 91 ASN A N 1
ATOM 703 C CA . ASN A 1 91 ? 7.105 -16.094 2.867 1.00 88.44 91 ASN A CA 1
ATOM 704 C C . ASN A 1 91 ? 7.951 -15.704 4.086 1.00 88.44 91 ASN A C 1
ATOM 706 O O . ASN A 1 91 ? 8.970 -16.340 4.352 1.00 88.44 91 ASN A O 1
ATOM 710 N N . GLU A 1 92 ? 7.557 -14.644 4.788 1.00 90.31 92 GLU A N 1
ATOM 711 C CA . GLU A 1 92 ? 8.219 -14.158 6.000 1.00 90.31 92 GLU A CA 1
ATOM 712 C C . GLU A 1 92 ? 7.194 -13.933 7.120 1.00 90.31 92 GLU A C 1
ATOM 714 O O . GLU A 1 92 ? 6.048 -14.364 7.023 1.00 90.31 92 GLU A O 1
ATOM 719 N N . ALA A 1 93 ? 7.606 -13.300 8.220 1.00 91.25 93 ALA A N 1
ATOM 720 C CA . ALA A 1 93 ? 6.692 -12.956 9.299 1.00 91.25 93 ALA A CA 1
ATOM 721 C C . ALA A 1 93 ? 5.644 -11.938 8.818 1.00 91.25 93 ALA A C 1
ATOM 723 O O . ALA A 1 93 ? 5.980 -10.871 8.301 1.00 91.25 93 ALA A O 1
ATOM 724 N N . HIS A 1 94 ? 4.367 -12.260 9.017 1.00 88.06 94 HIS A N 1
ATOM 725 C CA . HIS A 1 94 ? 3.247 -11.391 8.664 1.00 88.06 94 HIS A CA 1
ATOM 726 C C . HIS A 1 94 ? 2.900 -10.457 9.832 1.00 88.06 94 HIS A C 1
ATOM 728 O O . HIS A 1 94 ? 1.842 -10.556 10.457 1.00 88.06 94 HIS A O 1
ATOM 734 N N . ASP A 1 95 ? 3.827 -9.559 10.163 1.00 94.44 95 ASP A N 1
ATOM 735 C CA . ASP A 1 95 ? 3.736 -8.689 11.340 1.00 94.44 95 ASP A CA 1
ATOM 736 C C . ASP A 1 95 ? 2.525 -7.743 11.321 1.00 94.44 95 ASP A C 1
ATOM 738 O O . ASP A 1 95 ? 2.074 -7.299 12.381 1.00 94.44 95 ASP A O 1
ATOM 742 N N . ASN A 1 96 ? 1.990 -7.408 10.144 1.00 92.62 96 ASN A N 1
ATOM 743 C CA . ASN A 1 96 ? 0.826 -6.537 10.005 1.00 92.62 96 ASN A CA 1
ATOM 744 C C . ASN A 1 96 ? -0.487 -7.304 9.879 1.00 92.62 96 ASN A C 1
ATOM 746 O O . ASN A 1 96 ? -1.545 -6.673 9.909 1.00 92.62 96 ASN A O 1
ATOM 750 N N . GLU A 1 97 ? -0.456 -8.628 9.748 1.00 86.94 97 GLU A N 1
ATOM 751 C CA . GLU A 1 97 ? -1.646 -9.476 9.715 1.00 86.94 97 GLU A CA 1
ATOM 752 C C . GLU A 1 97 ? -2.125 -9.837 11.126 1.00 86.94 97 GLU A C 1
ATOM 754 O O . GLU A 1 97 ? -1.500 -9.496 12.126 1.00 86.94 97 GLU A O 1
ATOM 759 N N . ALA A 1 98 ? -3.304 -10.454 11.233 1.00 77.62 98 ALA A N 1
ATOM 760 C CA . ALA A 1 98 ? -3.888 -10.786 12.530 1.00 77.62 98 ALA A CA 1
ATOM 761 C C . ALA A 1 98 ? -2.980 -11.731 13.336 1.00 77.62 98 ALA A C 1
ATOM 763 O O . ALA A 1 98 ? -2.496 -12.724 12.804 1.00 77.62 98 ALA A O 1
ATOM 764 N N . GLY A 1 99 ? -2.764 -11.417 14.616 1.00 79.12 99 GLY A N 1
ATOM 765 C CA . GLY A 1 99 ? -1.790 -12.117 15.463 1.00 79.12 99 GLY A CA 1
ATOM 766 C C . GLY A 1 99 ? -0.342 -11.644 15.279 1.00 79.12 99 GLY A C 1
ATOM 767 O O . GLY A 1 99 ? 0.515 -12.006 16.080 1.00 79.12 99 GLY A O 1
ATOM 768 N N . GLY A 1 100 ? -0.070 -10.809 14.273 1.00 86.06 100 GLY A N 1
ATOM 769 C CA . GLY A 1 100 ? 1.224 -10.177 14.056 1.00 86.06 100 GLY A CA 1
ATOM 770 C C . GLY A 1 100 ? 1.494 -9.013 15.013 1.00 86.06 100 GLY A C 1
ATOM 771 O O . GLY A 1 100 ? 0.589 -8.445 15.632 1.00 86.06 100 GLY A O 1
ATOM 772 N N . LYS A 1 101 ? 2.767 -8.619 15.092 1.00 93.00 101 LYS A N 1
ATOM 773 C CA . LYS A 1 101 ? 3.301 -7.568 15.975 1.00 93.00 101 LYS A CA 1
ATOM 774 C C . LYS A 1 101 ? 2.527 -6.242 15.954 1.00 93.00 101 LYS A C 1
ATOM 776 O O . LYS A 1 101 ? 2.445 -5.557 16.974 1.00 93.00 101 LYS A O 1
ATOM 781 N N . TYR A 1 102 ? 1.996 -5.839 14.802 1.00 95.25 102 TYR A N 1
ATOM 782 C CA . TYR A 1 102 ? 1.298 -4.563 14.626 1.00 95.25 102 TYR A CA 1
ATOM 783 C C . TYR A 1 102 ? -0.234 -4.697 14.699 1.00 95.25 102 TYR A C 1
ATOM 785 O O . TYR A 1 102 ? -0.934 -3.685 14.781 1.00 95.25 102 TYR A O 1
ATOM 793 N N . ALA A 1 103 ? -0.778 -5.916 14.737 1.00 89.38 103 ALA A N 1
ATOM 794 C CA . ALA A 1 103 ? -2.215 -6.177 14.819 1.00 89.38 103 ALA A CA 1
ATOM 795 C C . ALA A 1 103 ? -2.726 -6.213 16.269 1.00 89.38 103 ALA A C 1
ATOM 797 O O . ALA A 1 103 ? -3.185 -7.234 16.774 1.00 89.38 103 ALA A O 1
ATOM 798 N N . ASN A 1 104 ? -2.699 -5.053 16.924 1.00 85.94 104 ASN A N 1
ATOM 799 C CA . ASN A 1 104 ? -3.006 -4.896 18.352 1.00 85.94 104 ASN A CA 1
ATOM 800 C C . ASN A 1 104 ? -4.513 -4.915 18.695 1.00 85.94 104 ASN A C 1
ATOM 802 O O . ASN A 1 104 ? -4.889 -4.672 19.836 1.00 85.94 104 ASN A O 1
ATOM 806 N N . GLY A 1 105 ? -5.395 -5.143 17.715 1.00 81.94 105 GLY A N 1
ATOM 807 C CA . GLY A 1 105 ? -6.849 -5.186 17.928 1.00 81.94 105 GLY A CA 1
ATOM 808 C C . GLY A 1 105 ? -7.502 -3.833 18.235 1.00 81.94 105 GLY A C 1
ATOM 809 O O . GLY A 1 105 ? -8.676 -3.789 18.594 1.00 81.94 105 GLY A O 1
ATOM 810 N N . ILE A 1 106 ? -6.770 -2.730 18.080 1.00 86.19 106 ILE A N 1
ATOM 811 C CA . ILE A 1 106 ? -7.258 -1.381 18.361 1.00 86.19 106 ILE A CA 1
ATOM 812 C C . ILE A 1 106 ? -8.017 -0.845 17.148 1.00 86.19 106 ILE A C 1
ATOM 814 O O . ILE A 1 106 ? -7.461 -0.742 16.058 1.00 86.19 106 ILE A O 1
ATOM 818 N N . VAL A 1 107 ? -9.268 -0.443 17.356 1.00 88.38 107 VAL A N 1
ATOM 819 C CA . VAL A 1 107 ? -10.083 0.211 16.328 1.00 88.38 107 VAL A CA 1
ATOM 820 C C . VAL A 1 107 ? -9.614 1.656 16.126 1.00 88.38 107 VAL A C 1
ATOM 822 O O . VAL A 1 107 ? -9.599 2.453 17.062 1.00 88.38 107 VAL A O 1
ATOM 825 N N . THR A 1 108 ? -9.243 2.004 14.895 1.00 92.88 108 THR A N 1
ATOM 826 C CA . THR A 1 108 ? -8.732 3.328 14.501 1.00 92.88 108 THR A CA 1
ATOM 827 C C . THR A 1 108 ? -9.749 4.168 13.727 1.00 92.88 108 THR A C 1
ATOM 829 O O . THR A 1 108 ? -9.486 5.328 13.411 1.00 92.88 108 THR A O 1
ATOM 832 N N . GLY A 1 109 ? -10.930 3.614 13.438 1.00 91.25 109 GLY A N 1
ATOM 833 C CA . GLY A 1 109 ? -12.037 4.333 12.813 1.00 91.25 109 GLY A CA 1
ATOM 834 C C . GLY A 1 109 ? -13.391 3.724 13.159 1.00 91.25 109 GLY A C 1
ATOM 835 O O . GLY A 1 109 ? -13.550 2.506 13.141 1.00 91.25 109 GLY A O 1
ATOM 836 N N . HIS A 1 110 ? -14.370 4.576 13.454 1.00 91.94 110 HIS A N 1
ATOM 837 C CA . HIS A 1 110 ? -15.750 4.182 13.727 1.00 91.94 110 HIS A CA 1
ATOM 838 C C . HIS A 1 110 ? -16.663 4.783 12.664 1.00 91.94 110 HIS A C 1
ATOM 840 O O . HIS A 1 110 ? -16.661 5.996 12.453 1.00 91.94 110 HIS A O 1
ATOM 846 N N . PHE A 1 111 ? -17.447 3.935 12.010 1.00 91.56 111 PHE A N 1
ATOM 847 C CA . PHE A 1 111 ? -18.301 4.316 10.894 1.00 91.56 111 PHE A CA 1
ATOM 848 C C . PHE A 1 111 ? -19.680 3.669 11.011 1.00 91.56 111 PHE A C 1
ATOM 850 O O . PHE A 1 111 ? -19.882 2.716 11.764 1.00 91.56 111 PHE A O 1
ATOM 857 N N . LYS A 1 112 ? -20.642 4.186 10.251 1.00 90.31 112 LYS A N 1
ATOM 858 C CA . LYS A 1 112 ? -21.979 3.599 10.107 1.00 90.31 112 LYS A CA 1
ATOM 859 C C . LYS A 1 112 ? -22.074 2.833 8.795 1.00 90.31 112 LYS A C 1
ATOM 861 O O . LYS A 1 112 ? -21.459 3.215 7.798 1.00 90.31 112 LYS A O 1
ATOM 866 N N . SER A 1 113 ? -22.869 1.768 8.772 1.00 88.56 113 SER A N 1
ATOM 867 C CA . SER A 1 113 ? -23.157 1.065 7.520 1.00 88.56 113 SER A CA 1
ATOM 868 C C . SER A 1 113 ? -23.764 2.025 6.486 1.00 88.56 113 SER A C 1
ATOM 870 O O . SER A 1 113 ? -24.651 2.817 6.808 1.00 88.56 113 SER A O 1
ATOM 872 N N . GLY A 1 114 ? -23.248 1.988 5.254 1.00 88.50 114 GLY A N 1
ATOM 873 C CA . GLY A 1 114 ? -23.632 2.900 4.170 1.00 88.50 114 GLY A CA 1
ATOM 874 C C . GLY A 1 114 ? -23.027 4.310 4.249 1.00 88.50 114 GLY A C 1
ATOM 875 O O . GLY A 1 114 ? -23.250 5.115 3.347 1.00 88.50 114 GLY A O 1
ATOM 876 N N . GLN A 1 115 ? -22.247 4.632 5.288 1.00 90.69 115 GLN A N 1
ATOM 877 C CA . GLN A 1 115 ? -21.579 5.927 5.394 1.00 90.69 115 GLN A CA 1
ATOM 878 C C . GLN A 1 115 ? -20.519 6.085 4.297 1.00 90.69 115 GLN A C 1
ATOM 880 O O . GLN A 1 115 ? -19.631 5.248 4.145 1.00 90.69 115 GLN A O 1
ATOM 885 N N . THR A 1 116 ? -20.561 7.209 3.578 1.00 92.62 116 THR A N 1
ATOM 886 C CA . THR A 1 116 ? -19.422 7.641 2.758 1.00 92.62 116 THR A CA 1
ATOM 887 C C . THR A 1 116 ? -18.328 8.177 3.673 1.00 92.62 116 THR A C 1
ATOM 889 O O . THR A 1 116 ? -18.579 9.069 4.486 1.00 92.62 116 THR A O 1
ATOM 892 N N . ILE A 1 117 ? -17.119 7.636 3.547 1.00 90.19 117 ILE A N 1
ATOM 893 C CA . ILE A 1 117 ? -15.981 7.981 4.403 1.00 90.19 117 ILE A CA 1
ATOM 894 C C . ILE A 1 117 ? -14.842 8.579 3.581 1.00 90.19 117 ILE A C 1
ATOM 896 O O . ILE A 1 117 ? -14.608 8.186 2.439 1.00 90.19 117 ILE A O 1
ATOM 900 N N . ALA A 1 118 ? -14.108 9.516 4.180 1.00 92.69 118 ALA A N 1
ATOM 901 C CA . ALA A 1 118 ? -12.878 10.039 3.601 1.00 92.69 118 ALA A CA 1
ATOM 902 C C . ALA A 1 118 ? -11.697 9.160 4.030 1.00 92.69 118 ALA A C 1
ATOM 904 O O . ALA A 1 118 ? -11.281 9.198 5.187 1.00 92.69 118 ALA A O 1
ATOM 905 N N . VAL A 1 119 ? -11.148 8.390 3.092 1.00 92.19 119 VAL A N 1
ATOM 906 C CA . VAL A 1 119 ? -9.926 7.604 3.302 1.00 92.19 119 VAL A CA 1
ATOM 907 C C . VAL A 1 119 ? -8.722 8.420 2.838 1.00 92.19 119 VAL A C 1
ATOM 909 O O . VAL A 1 119 ? -8.738 8.972 1.738 1.00 92.19 119 VAL A O 1
ATOM 912 N N . LYS A 1 120 ? -7.674 8.517 3.664 1.00 94.19 120 LYS A N 1
ATOM 913 C CA . LYS A 1 120 ? -6.472 9.307 3.351 1.00 94.19 120 LYS A CA 1
ATOM 914 C C . LYS A 1 120 ? -5.228 8.427 3.313 1.00 94.19 120 LYS A C 1
ATOM 916 O O . LYS A 1 120 ? -4.880 7.783 4.304 1.00 94.19 120 LYS A O 1
ATOM 921 N N . VAL A 1 121 ? -4.527 8.468 2.184 1.00 92.31 121 VAL A N 1
ATOM 922 C CA . VAL A 1 121 ? -3.210 7.854 1.986 1.00 92.31 121 VAL A CA 1
ATOM 923 C C . VAL A 1 121 ? -2.173 8.966 1.917 1.00 92.31 121 VAL A C 1
ATOM 925 O O . VAL A 1 121 ? -2.311 9.896 1.125 1.00 92.31 121 VAL A O 1
ATOM 928 N N . GLN A 1 122 ? -1.128 8.877 2.736 1.00 92.62 122 GLN A N 1
ATOM 929 C CA . GLN A 1 122 ? 0.031 9.751 2.605 1.00 92.62 122 GLN A CA 1
ATOM 930 C C . GLN A 1 122 ? 1.034 9.084 1.670 1.00 92.62 122 GLN A C 1
ATOM 932 O O . GLN A 1 122 ? 1.647 8.081 2.034 1.00 92.62 122 GLN A O 1
ATOM 937 N N . VAL A 1 123 ? 1.214 9.656 0.483 1.00 89.25 123 VAL A N 1
ATOM 938 C CA . VAL A 1 123 ? 2.249 9.243 -0.468 1.00 89.25 123 VAL A CA 1
ATOM 939 C C . VAL A 1 123 ? 3.533 9.983 -0.123 1.00 89.25 123 VAL A C 1
ATOM 941 O O . VAL A 1 123 ? 3.583 11.207 -0.180 1.00 89.25 123 VAL A O 1
ATOM 944 N N . THR A 1 124 ? 4.567 9.246 0.267 1.00 85.75 124 THR A N 1
ATOM 945 C CA . THR A 1 124 ? 5.896 9.812 0.546 1.00 85.75 124 THR A CA 1
ATOM 946 C C . THR A 1 124 ? 6.826 9.758 -0.660 1.00 85.75 124 THR A C 1
ATOM 948 O O . THR A 1 124 ? 7.791 10.508 -0.708 1.00 85.75 124 THR A O 1
ATOM 951 N N . ALA A 1 125 ? 6.534 8.892 -1.633 1.00 80.31 125 ALA A N 1
ATOM 952 C CA . ALA A 1 125 ? 7.207 8.861 -2.925 1.00 80.31 125 ALA A CA 1
ATOM 953 C C . ALA A 1 125 ? 6.225 8.386 -4.003 1.00 80.31 125 ALA A C 1
ATOM 955 O O . ALA A 1 125 ? 5.683 7.282 -3.913 1.00 80.31 125 ALA A O 1
ATOM 956 N N . THR A 1 126 ? 5.982 9.227 -5.009 1.00 78.50 126 THR A N 1
ATOM 957 C CA . THR A 1 126 ? 4.953 9.007 -6.035 1.00 78.50 126 THR A CA 1
ATOM 958 C C . THR A 1 126 ? 5.426 8.036 -7.110 1.00 78.50 126 THR A C 1
ATOM 960 O O . THR A 1 126 ? 6.427 8.287 -7.771 1.00 78.50 126 THR A O 1
ATOM 963 N N . HIS A 1 127 ? 4.683 6.942 -7.306 1.00 73.62 127 HIS A N 1
ATOM 964 C CA . HIS A 1 127 ? 4.963 5.899 -8.313 1.00 73.62 127 HIS A CA 1
ATOM 965 C C . HIS A 1 127 ? 3.884 5.797 -9.389 1.00 73.62 127 HIS A C 1
ATOM 967 O O . HIS A 1 127 ? 3.823 4.824 -10.138 1.00 73.62 127 HIS A O 1
ATOM 973 N N . LEU A 1 128 ? 3.044 6.835 -9.483 1.00 77.50 128 LEU A N 1
ATOM 974 C CA . LEU A 1 128 ? 1.834 6.837 -10.303 1.00 77.50 128 LEU A CA 1
ATOM 975 C C . LEU A 1 128 ? 0.942 5.627 -9.941 1.00 77.50 128 LEU A C 1
ATOM 977 O O . LEU A 1 128 ? 1.073 5.039 -8.868 1.00 77.50 128 LEU A O 1
ATOM 981 N N . GLY A 1 129 ? 0.001 5.272 -10.812 1.00 78.62 129 GLY A N 1
ATOM 982 C CA . GLY A 1 129 ? -0.919 4.161 -10.579 1.00 78.62 129 GLY A CA 1
ATOM 983 C C . GLY A 1 129 ? -2.204 4.602 -9.886 1.00 78.62 129 GLY A C 1
ATOM 984 O O . GLY A 1 129 ? -2.712 5.693 -10.141 1.00 78.62 129 GLY A O 1
ATOM 985 N N . TYR A 1 130 ? -2.766 3.721 -9.067 1.00 78.69 130 TYR A N 1
ATOM 986 C CA . TYR A 1 130 ? -4.088 3.886 -8.472 1.00 78.69 130 TYR A CA 1
ATOM 987 C C . TYR A 1 130 ? -4.127 3.238 -7.079 1.00 78.69 130 TYR A C 1
ATOM 989 O O . TYR A 1 130 ? -3.271 2.420 -6.734 1.00 78.69 130 TYR A O 1
ATOM 997 N N . PHE A 1 131 ? -5.139 3.591 -6.287 1.00 85.62 131 PHE A N 1
ATOM 998 C CA . PHE A 1 131 ? -5.406 2.972 -4.990 1.00 85.62 131 PHE A CA 1
ATOM 999 C C . PHE A 1 131 ? -6.685 2.152 -5.047 1.00 85.62 131 PHE A C 1
ATOM 1001 O O . PHE A 1 131 ? -7.649 2.522 -5.715 1.00 85.62 131 PHE A O 1
ATOM 1008 N N . GLU A 1 132 ? -6.702 1.061 -4.295 1.00 83.69 132 GLU A N 1
ATOM 1009 C CA . GLU A 1 132 ? -7.891 0.258 -4.057 1.00 83.69 132 GLU A CA 1
ATOM 1010 C C . GLU A 1 132 ? -8.076 0.034 -2.572 1.00 83.69 132 GLU A C 1
ATOM 1012 O O . GLU A 1 132 ? -7.117 -0.200 -1.839 1.00 83.69 132 GLU A O 1
ATOM 1017 N N . PHE A 1 133 ? -9.334 0.033 -2.156 1.00 85.88 133 PHE A N 1
ATOM 1018 C CA . PHE A 1 133 ? -9.719 -0.216 -0.781 1.00 85.88 133 PHE A CA 1
ATOM 1019 C C . PHE A 1 133 ? -10.672 -1.402 -0.750 1.00 85.88 133 PHE A C 1
ATOM 1021 O O . PHE A 1 133 ? -11.552 -1.537 -1.600 1.00 85.88 133 PHE A O 1
ATOM 1028 N N . ARG A 1 134 ? -10.475 -2.281 0.227 1.00 83.44 134 ARG A N 1
ATOM 1029 C CA . ARG A 1 134 ? -11.315 -3.454 0.466 1.00 83.44 134 ARG A CA 1
ATOM 1030 C C . ARG A 1 134 ? -11.698 -3.466 1.935 1.00 83.44 134 ARG A C 1
ATOM 1032 O O . ARG A 1 134 ? -10.874 -3.140 2.785 1.00 83.44 134 ARG A O 1
ATOM 1039 N N . LEU A 1 135 ? -12.934 -3.852 2.220 1.00 79.25 135 LEU A N 1
ATOM 1040 C CA . LEU A 1 135 ? -13.407 -4.076 3.580 1.00 79.25 135 LEU A CA 1
ATOM 1041 C C . LEU A 1 135 ? -13.519 -5.578 3.820 1.00 79.25 135 LEU A C 1
ATOM 1043 O O . LEU A 1 135 ? -14.107 -6.291 3.011 1.00 79.25 135 LEU A O 1
ATOM 1047 N N . CYS A 1 136 ? -12.956 -6.047 4.931 1.00 71.56 136 CYS A N 1
ATOM 1048 C CA . CYS A 1 136 ? -13.110 -7.423 5.387 1.00 71.56 136 CYS A CA 1
ATOM 1049 C C . CYS A 1 136 ? -14.089 -7.434 6.571 1.00 71.56 136 CYS A C 1
ATOM 1051 O O . CYS A 1 136 ? -13.761 -6.851 7.609 1.00 71.56 136 CYS A O 1
ATOM 1053 N N . PRO A 1 137 ? -15.280 -8.050 6.451 1.00 62.56 137 PRO A N 1
ATOM 1054 C CA . PRO A 1 137 ? -16.204 -8.175 7.571 1.00 62.56 137 PRO A CA 1
ATOM 1055 C C . PRO A 1 137 ? -15.580 -9.072 8.645 1.00 62.56 137 PRO A C 1
ATOM 1057 O O . PRO A 1 137 ? -15.264 -10.237 8.414 1.00 62.56 137 PRO A O 1
ATOM 1060 N N . ARG A 1 138 ? -15.347 -8.497 9.823 1.00 58.56 138 ARG A N 1
ATOM 1061 C CA . ARG A 1 138 ? -14.709 -9.159 10.961 1.00 58.56 138 ARG A CA 1
ATOM 1062 C C . ARG A 1 138 ? -15.781 -9.828 11.831 1.00 58.56 138 ARG A C 1
ATOM 1064 O O . ARG A 1 138 ? -16.285 -9.162 12.722 1.00 58.56 138 ARG A O 1
ATOM 1071 N N . ASN A 1 139 ? -16.067 -11.120 11.627 1.00 43.44 139 ASN A N 1
ATOM 1072 C CA . ASN A 1 139 ? -16.786 -11.942 12.626 1.00 43.44 139 ASN A CA 1
ATOM 1073 C C . ASN A 1 139 ? -15.971 -13.131 13.168 1.00 43.44 139 ASN A C 1
ATOM 1075 O O . ASN A 1 139 ? -16.358 -13.713 14.174 1.00 43.44 139 ASN A O 1
ATOM 1079 N N . SER A 1 140 ? -14.822 -13.465 12.581 1.00 42.53 140 SER A N 1
ATOM 1080 C CA . SER A 1 140 ? -13.884 -14.423 13.170 1.00 42.53 140 SER A CA 1
ATOM 1081 C C . SER A 1 140 ? -12.506 -14.276 12.539 1.00 42.53 140 SER A C 1
ATOM 1083 O O . SER A 1 140 ? -12.358 -14.095 11.331 1.00 42.53 140 SER A O 1
ATOM 1085 N N . TYR A 1 141 ? -11.493 -14.329 13.396 1.00 43.06 141 TYR A N 1
ATOM 1086 C CA . TYR A 1 141 ? -10.113 -14.520 12.994 1.00 43.06 141 TYR A CA 1
ATOM 1087 C C . TYR A 1 141 ? -9.864 -16.017 12.935 1.00 43.06 141 TYR A C 1
ATOM 1089 O O . TYR A 1 141 ? -9.997 -16.701 13.940 1.00 43.06 141 TYR A O 1
ATOM 1097 N N . ASN A 1 142 ? -9.502 -16.483 11.750 1.00 47.94 142 ASN A N 1
ATOM 1098 C CA . ASN A 1 142 ? -9.001 -17.813 11.459 1.00 47.94 142 ASN A CA 1
ATOM 1099 C C . ASN A 1 142 ? -9.978 -19.030 11.480 1.00 47.94 142 ASN A C 1
ATOM 1101 O O . ASN A 1 142 ? -9.925 -19.841 12.396 1.00 47.94 142 ASN A O 1
ATOM 1105 N N . CYS A 1 143 ? -10.705 -19.246 10.363 1.00 52.72 143 CYS A N 1
ATOM 1106 C CA . CYS A 1 143 ? -10.695 -20.518 9.584 1.00 52.72 143 CYS A CA 1
ATOM 1107 C C . CYS A 1 143 ? -11.982 -21.339 9.405 1.00 52.72 143 CYS A C 1
ATOM 1109 O O . CYS A 1 143 ? -13.000 -21.084 10.040 1.00 52.72 143 CYS A O 1
ATOM 1111 N N . ASP A 1 144 ? -11.924 -22.304 8.468 1.00 43.19 144 ASP A N 1
ATOM 1112 C CA . ASP A 1 144 ? -12.870 -23.423 8.406 1.00 43.19 144 ASP A CA 1
ATOM 1113 C C . ASP A 1 144 ? -12.565 -24.485 9.487 1.00 43.19 144 ASP A C 1
ATOM 1115 O O . ASP A 1 144 ? -11.560 -24.407 10.192 1.00 43.19 144 ASP A O 1
ATOM 1119 N N . ASN A 1 145 ? -13.434 -25.492 9.626 1.00 42.16 145 ASN A N 1
ATOM 1120 C CA . ASN A 1 145 ? -13.334 -26.538 10.658 1.00 42.16 145 ASN A CA 1
ATOM 1121 C C . 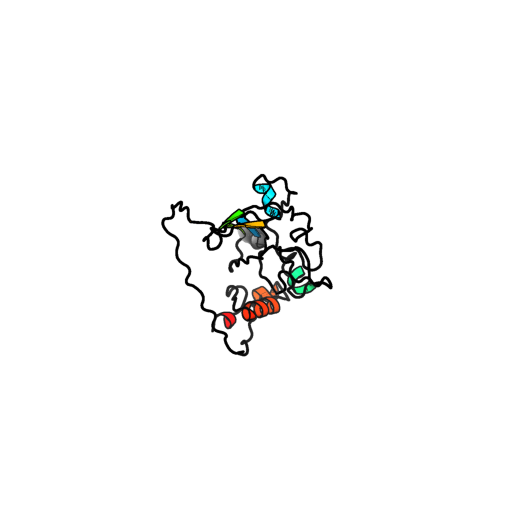ASN A 1 145 ? -12.134 -27.501 10.477 1.00 42.16 145 ASN A C 1
ATOM 1123 O O . ASN A 1 145 ? -11.894 -28.337 11.344 1.00 42.16 145 ASN A O 1
ATOM 1127 N N . ASN A 1 146 ? -11.377 -27.365 9.379 1.00 50.25 146 ASN A N 1
ATOM 1128 C CA . ASN A 1 146 ? -10.081 -28.001 9.106 1.00 50.25 146 ASN A CA 1
ATOM 1129 C C . ASN A 1 146 ? -8.945 -26.955 9.008 1.00 50.25 146 ASN A C 1
ATOM 1131 O O . ASN A 1 146 ? -7.865 -27.235 8.491 1.00 50.25 146 ASN A O 1
ATOM 1135 N N . HIS A 1 147 ? -9.192 -25.753 9.523 1.00 46.56 147 HIS A N 1
ATOM 1136 C CA . HIS A 1 147 ? -8.308 -24.599 9.602 1.00 46.56 147 HIS A CA 1
ATOM 1137 C C . HIS A 1 147 ? -7.778 -24.013 8.276 1.00 46.56 147 HIS A C 1
ATOM 1139 O O . HIS A 1 147 ? -6.782 -23.286 8.278 1.00 46.56 147 HIS A O 1
ATOM 1145 N N . ASN A 1 148 ? -8.448 -24.228 7.139 1.00 53.62 148 ASN A N 1
ATOM 1146 C CA . ASN A 1 148 ? -8.058 -23.575 5.888 1.00 53.62 148 ASN A CA 1
ATOM 1147 C C . ASN A 1 148 ? -8.585 -22.139 5.812 1.00 53.62 148 ASN A C 1
ATOM 1149 O O . ASN A 1 148 ? -9.743 -21.852 5.511 1.00 53.62 148 ASN A O 1
ATOM 1153 N N . CYS A 1 149 ? -7.666 -21.221 6.079 1.00 57.59 149 CYS A N 1
ATOM 1154 C CA . CYS A 1 149 ? -7.840 -19.784 6.023 1.00 57.59 149 CYS A CA 1
ATOM 1155 C C . CYS A 1 149 ? -7.176 -19.174 4.800 1.00 57.59 149 CYS A C 1
ATOM 1157 O O . CYS A 1 149 ? -5.998 -19.407 4.550 1.00 57.59 149 CYS A O 1
ATOM 1159 N N . CYS A 1 150 ? -7.888 -18.312 4.084 1.00 49.38 150 CYS A N 1
ATOM 1160 C CA . CYS A 1 150 ? -7.331 -17.624 2.928 1.00 49.38 150 CYS A CA 1
ATOM 1161 C C . CYS A 1 150 ? -7.990 -16.246 2.796 1.00 49.38 150 CYS A C 1
ATOM 1163 O O . CYS A 1 150 ? -8.920 -16.015 2.028 1.00 49.38 150 CYS A O 1
ATOM 1165 N N . ILE A 1 151 ? -7.522 -15.322 3.633 1.00 45.41 151 ILE A N 1
ATOM 1166 C CA . ILE A 1 151 ? -7.918 -13.912 3.629 1.00 45.41 151 ILE A CA 1
ATOM 1167 C C . ILE A 1 151 ? -6.984 -13.210 2.632 1.00 45.41 151 ILE A C 1
ATOM 1169 O O . ILE A 1 151 ? -5.784 -13.432 2.674 1.00 45.41 151 ILE A O 1
ATOM 1173 N N . GLY A 1 152 ? -7.503 -12.423 1.683 1.00 43.69 152 GLY A N 1
ATOM 1174 C CA . GLY A 1 152 ? -6.672 -11.672 0.722 1.00 43.69 152 GLY A CA 1
ATOM 1175 C C . GLY A 1 152 ? -5.923 -12.497 -0.342 1.00 43.69 152 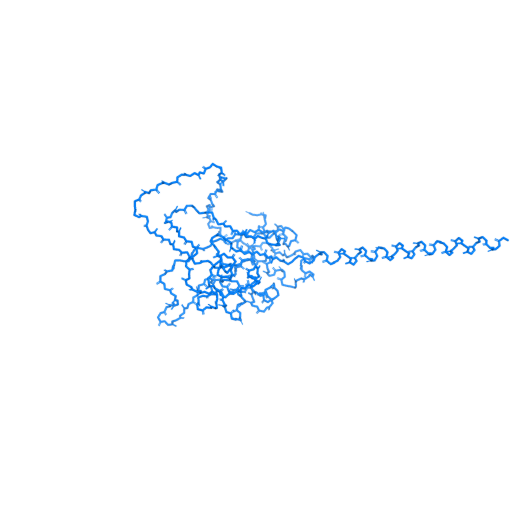GLY A C 1
ATOM 1176 O O . GLY A 1 152 ? -4.985 -11.992 -0.960 1.00 43.69 152 GLY A O 1
ATOM 1177 N N . CYS A 1 153 ? -6.327 -13.738 -0.610 1.00 41.97 153 CYS A N 1
ATOM 1178 C CA . CYS A 1 153 ? -5.722 -14.537 -1.673 1.00 41.97 153 CYS A CA 1
ATOM 1179 C C . CYS A 1 153 ? -6.030 -13.967 -3.068 1.00 41.97 153 CYS A C 1
ATOM 1181 O O . CYS A 1 153 ? -7.171 -13.944 -3.525 1.00 41.97 153 CYS A O 1
ATOM 1183 N N . GLY A 1 154 ? -4.980 -13.518 -3.749 1.00 38.03 154 GLY A N 1
ATOM 1184 C CA . GLY A 1 154 ? -4.990 -13.010 -5.118 1.00 38.03 154 GLY A CA 1
ATOM 1185 C C . GLY A 1 154 ? -3.764 -12.119 -5.345 1.00 38.03 154 GLY A C 1
ATOM 1186 O O . GLY A 1 154 ? -3.228 -11.575 -4.380 1.00 38.03 154 GLY A O 1
ATOM 1187 N N . PRO A 1 155 ? -3.269 -11.951 -6.583 1.00 36.31 155 PRO A N 1
ATOM 1188 C CA . PRO A 1 155 ? -2.192 -11.003 -6.845 1.00 36.31 155 PRO A CA 1
ATOM 1189 C C . PRO A 1 155 ? -2.697 -9.597 -6.509 1.00 36.31 155 PRO A C 1
ATOM 1191 O O . PRO A 1 155 ? -3.630 -9.116 -7.140 1.00 36.31 155 PRO A O 1
ATOM 1194 N N . GLN A 1 156 ? -2.119 -8.929 -5.517 1.00 43.22 156 GLN A N 1
ATOM 1195 C CA . GLN A 1 156 ? -2.495 -7.577 -5.080 1.00 43.22 156 GLN A CA 1
ATOM 1196 C C . GLN A 1 156 ? -1.413 -6.558 -5.505 1.00 43.22 156 GLN A C 1
ATOM 1198 O O . GLN A 1 156 ? -0.310 -6.959 -5.878 1.00 43.22 156 GLN A O 1
ATOM 1203 N N . GLU A 1 157 ? -1.707 -5.256 -5.565 1.00 44.41 157 GLU A N 1
ATOM 1204 C CA . GLU A 1 157 ? -0.820 -4.231 -6.161 1.00 44.41 157 GLU A CA 1
ATOM 1205 C C . GLU A 1 157 ? -0.235 -3.243 -5.146 1.00 44.41 157 GLU A C 1
ATOM 1207 O O . GLU A 1 157 ? -0.530 -3.333 -3.968 1.00 44.41 157 GLU A O 1
ATOM 1212 N N . GLN A 1 158 ? 0.695 -2.398 -5.603 1.00 50.28 158 GLN A N 1
ATOM 1213 C CA . GLN A 1 158 ? 1.967 -2.029 -4.954 1.00 50.28 158 GLN A CA 1
ATOM 1214 C C . GLN A 1 158 ? 1.944 -1.412 -3.535 1.00 50.28 158 GLN A C 1
ATOM 1216 O O . GLN A 1 158 ? 3.018 -1.330 -2.942 1.00 50.28 158 GLN A O 1
ATOM 1221 N N . PHE A 1 159 ? 0.793 -1.048 -2.957 1.00 54.22 159 PHE A N 1
ATOM 1222 C CA . PHE A 1 159 ? 0.709 -0.482 -1.603 1.00 54.22 159 PHE A CA 1
ATOM 1223 C C . PHE A 1 159 ? -0.388 -1.132 -0.767 1.00 54.22 159 PHE A C 1
ATOM 1225 O O . PHE A 1 159 ? -1.550 -1.181 -1.168 1.00 54.22 159 PHE A O 1
ATOM 1232 N N . TYR A 1 160 ? 0.001 -1.577 0.423 1.00 72.50 160 TYR A N 1
ATOM 1233 C CA . TYR A 1 160 ? -0.851 -2.286 1.364 1.00 72.50 160 TYR A CA 1
ATOM 1234 C C . TYR A 1 160 ? -0.853 -1.568 2.706 1.00 72.50 160 TYR A C 1
ATOM 1236 O O . TYR A 1 160 ? 0.094 -0.878 3.077 1.00 72.50 160 TYR A O 1
ATOM 1244 N N . GLY A 1 161 ? -1.936 -1.740 3.450 1.00 81.50 161 GLY A N 1
ATOM 1245 C CA . GLY A 1 161 ? -2.055 -1.197 4.791 1.00 81.50 161 GLY A CA 1
ATOM 1246 C C . GLY A 1 161 ? -3.393 -1.585 5.382 1.00 81.50 161 GLY A C 1
ATOM 1247 O O . GLY A 1 161 ? -4.432 -1.076 4.969 1.00 81.50 161 GLY A O 1
ATOM 1248 N N . CYS A 1 162 ? -3.369 -2.497 6.347 1.00 89.56 162 CYS A N 1
ATOM 1249 C CA . CYS A 1 162 ? -4.563 -2.866 7.091 1.00 89.56 162 CYS A CA 1
ATOM 1250 C C . CYS A 1 162 ? -4.820 -1.836 8.189 1.00 89.56 162 CYS A C 1
ATOM 1252 O O . CYS A 1 162 ? -3.916 -1.524 8.961 1.00 89.56 162 CYS A O 1
ATOM 1254 N N . ALA A 1 163 ? -6.048 -1.333 8.274 1.00 92.38 163 ALA A N 1
ATOM 1255 C CA . ALA A 1 163 ? -6.553 -0.572 9.411 1.00 92.38 163 ALA A CA 1
ATOM 1256 C C . ALA A 1 163 ? -7.733 -1.323 10.021 1.00 92.38 163 ALA A C 1
ATOM 1258 O O . ALA A 1 163 ? -8.532 -1.931 9.306 1.00 92.38 163 ALA A O 1
ATOM 1259 N N . ASP A 1 164 ? -7.843 -1.265 11.341 1.00 87.75 164 ASP A N 1
ATOM 1260 C CA . ASP A 1 164 ? -8.924 -1.909 12.068 1.00 87.75 164 ASP A CA 1
ATOM 1261 C C . ASP A 1 164 ? -10.035 -0.890 12.313 1.00 87.75 164 ASP A C 1
ATOM 1263 O O . ASP A 1 164 ? -9.820 0.139 12.945 1.00 87.75 164 ASP A O 1
ATOM 1267 N N . ILE A 1 165 ? -11.228 -1.154 11.783 1.00 88.00 165 ILE A N 1
ATOM 1268 C CA . ILE A 1 165 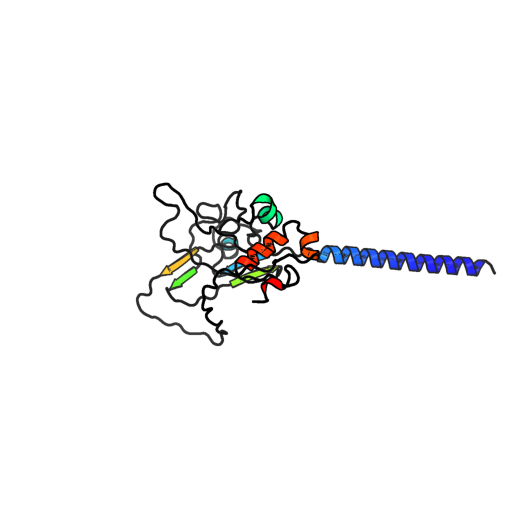? -12.372 -0.241 11.864 1.00 88.00 165 ILE A CA 1
ATOM 1269 C C . ILE A 1 165 ? -13.586 -0.951 12.456 1.00 88.00 165 ILE A C 1
ATOM 1271 O O . ILE A 1 165 ? -13.740 -2.164 12.307 1.00 88.00 165 ILE A O 1
ATOM 1275 N N . ALA A 1 166 ? -14.467 -0.186 13.089 1.00 82.81 166 ALA A N 1
ATOM 1276 C CA . ALA A 1 166 ? -15.772 -0.649 13.531 1.00 82.81 166 ALA A CA 1
ATOM 1277 C C . ALA A 1 166 ? -16.857 -0.023 12.656 1.00 82.81 166 ALA A C 1
ATOM 1279 O O . ALA A 1 166 ? -16.868 1.189 12.440 1.00 82.81 166 ALA A O 1
ATOM 1280 N N . ILE A 1 167 ? -17.780 -0.854 12.177 1.00 83.12 167 ILE A N 1
ATOM 1281 C CA . ILE A 1 167 ? -18.957 -0.414 11.432 1.00 83.12 167 ILE A CA 1
ATOM 1282 C C . ILE A 1 167 ? -20.182 -0.821 12.241 1.00 83.12 167 ILE A C 1
ATOM 1284 O O . ILE A 1 167 ? -20.429 -2.011 12.423 1.00 83.12 167 ILE A O 1
ATOM 1288 N N . SER A 1 168 ? -20.935 0.153 12.743 1.00 85.50 168 SER A N 1
ATOM 1289 C CA . SER A 1 168 ? -22.190 -0.117 13.441 1.00 85.50 168 SER A CA 1
ATOM 1290 C C . SER A 1 168 ? -23.359 -0.190 12.457 1.00 85.50 168 SER A C 1
ATOM 1292 O O . SER A 1 168 ? -23.420 0.539 11.459 1.00 85.50 168 SER A O 1
ATOM 1294 N N . SER A 1 169 ? -24.306 -1.088 12.736 1.00 79.25 169 SER A N 1
ATOM 1295 C CA . SER A 1 169 ? -25.599 -1.103 12.059 1.00 79.25 169 SER A CA 1
ATOM 1296 C C . SER A 1 169 ? -26.369 0.154 12.446 1.00 79.25 169 SER A C 1
ATOM 1298 O O . SER A 1 169 ? -26.552 0.445 13.628 1.00 79.25 169 SER A O 1
ATOM 1300 N N . SER A 1 170 ? -26.807 0.907 11.447 1.00 59.88 170 SER A N 1
ATOM 1301 C CA . SER A 1 170 ? -27.564 2.143 11.597 1.00 59.88 170 SER A CA 1
ATOM 1302 C C . SER A 1 170 ? -28.892 1.902 12.330 1.00 59.88 170 SER A C 1
ATOM 1304 O O . SER A 1 170 ? -29.897 1.589 11.703 1.00 59.88 170 SER A O 1
ATOM 1306 N N . GLY A 1 171 ? -28.920 2.070 13.652 1.00 52.78 171 GLY A N 1
ATOM 1307 C CA . GLY A 1 171 ? -30.151 2.334 14.394 1.00 52.78 171 GLY A CA 1
ATOM 1308 C C . GLY A 1 171 ? -30.447 3.831 14.342 1.00 52.78 171 GLY A C 1
ATOM 1309 O O . GLY A 1 171 ? -29.860 4.578 15.111 1.00 52.78 171 GLY A O 1
ATOM 1310 N N . THR A 1 172 ? -31.325 4.243 13.422 1.00 40.38 172 THR A N 1
ATOM 1311 C CA . THR A 1 172 ? -31.929 5.587 13.262 1.00 40.38 172 THR A CA 1
ATOM 1312 C C . THR A 1 172 ? -30.988 6.799 13.104 1.00 40.38 172 THR A C 1
ATOM 1314 O O . THR A 1 172 ? -30.031 7.039 13.834 1.00 40.38 172 THR A O 1
ATOM 1317 N N . SER A 1 173 ? -31.296 7.598 12.086 1.00 46.25 173 SER A N 1
ATOM 1318 C CA . SER A 1 173 ? -30.614 8.810 11.638 1.00 46.25 173 SER A CA 1
ATOM 1319 C C . SER A 1 173 ? -30.280 9.807 12.750 1.00 46.25 173 SER A C 1
ATOM 1321 O O . SER A 1 173 ? -31.172 10.289 13.436 1.00 46.25 173 SER A O 1
ATOM 1323 N N . GLN A 1 174 ? -29.024 10.249 12.807 1.00 41.47 174 GLN A N 1
ATOM 1324 C CA . GLN A 1 174 ? -28.719 11.638 13.149 1.00 41.47 174 GLN A CA 1
ATOM 1325 C C . GLN A 1 174 ? -27.644 12.144 12.193 1.00 41.47 174 GLN A C 1
ATOM 1327 O O . GLN A 1 174 ? -26.523 11.631 12.136 1.00 41.47 174 GLN A O 1
ATOM 1332 N N . SER A 1 175 ? -28.103 13.085 11.375 1.00 49.06 175 SER A N 1
ATOM 1333 C CA . SER A 1 175 ? -27.369 13.900 10.425 1.00 49.06 175 SER A CA 1
ATOM 1334 C C . SER A 1 175 ? -26.489 14.889 11.182 1.00 49.06 175 SER A C 1
ATOM 1336 O O . SER A 1 175 ? -26.976 15.602 12.055 1.00 49.06 175 SER A O 1
ATOM 1338 N N . SER A 1 176 ? -25.217 14.973 10.813 1.00 37.06 176 SER A N 1
ATOM 1339 C CA . SER A 1 176 ? -24.423 16.183 11.005 1.00 37.06 176 SER A CA 1
ATOM 1340 C C . SER A 1 176 ? -23.692 16.477 9.701 1.00 37.06 176 SER A C 1
ATOM 1342 O O . SER A 1 176 ? -22.591 16.015 9.409 1.00 37.06 176 SER A O 1
ATOM 1344 N N . SER A 1 177 ? -24.416 17.218 8.872 1.00 43.69 177 SER A N 1
ATOM 1345 C CA . SER A 1 177 ? -23.967 17.934 7.689 1.00 43.69 177 SER A CA 1
ATOM 1346 C C . SER A 1 177 ? -22.768 18.832 7.988 1.00 43.69 177 SER A C 1
ATOM 1348 O O . SER A 1 177 ? -22.860 19.665 8.883 1.00 43.69 177 SER A O 1
ATOM 1350 N N . THR A 1 178 ? -21.707 18.744 7.186 1.00 34.91 178 THR A N 1
ATOM 1351 C CA . THR A 1 178 ? -21.060 19.899 6.528 1.00 34.91 178 THR A CA 1
ATOM 1352 C C . THR A 1 178 ? -20.140 19.352 5.435 1.00 34.91 178 THR A C 1
ATOM 1354 O O . THR A 1 178 ? -19.091 18.780 5.717 1.00 34.91 178 THR A O 1
ATOM 1357 N N . GLY A 1 179 ? -20.547 19.499 4.178 1.00 37.97 179 GLY A N 1
ATOM 1358 C CA . GLY A 1 179 ? -19.727 19.165 3.021 1.00 37.97 179 GLY A CA 1
ATOM 1359 C C . GLY A 1 179 ? -20.179 19.986 1.825 1.00 37.97 179 GLY A C 1
ATOM 1360 O O . GLY A 1 179 ? -21.277 19.782 1.317 1.00 37.97 179 GLY A O 1
ATOM 1361 N N . THR A 1 180 ? -19.330 20.903 1.375 1.00 34.94 180 THR A N 1
ATOM 1362 C CA . THR A 1 180 ? -19.408 21.503 0.044 1.00 34.94 180 THR A CA 1
ATOM 1363 C C . THR A 1 180 ? -18.253 20.961 -0.795 1.00 34.94 180 THR A C 1
ATOM 1365 O O . THR A 1 180 ? -17.088 21.139 -0.456 1.00 34.94 180 THR A O 1
ATOM 1368 N N . GLY A 1 181 ? -18.611 20.282 -1.891 1.00 39.09 181 GLY A N 1
ATOM 1369 C CA . GLY A 1 181 ? -17.736 19.991 -3.031 1.00 39.09 181 GLY A CA 1
ATOM 1370 C C . GLY A 1 181 ? -16.955 18.673 -2.990 1.00 39.09 181 GLY A C 1
ATOM 1371 O O . GLY A 1 181 ? -15.751 18.680 -2.765 1.00 39.09 181 GLY A O 1
ATOM 1372 N N . VAL A 1 182 ? -17.606 17.544 -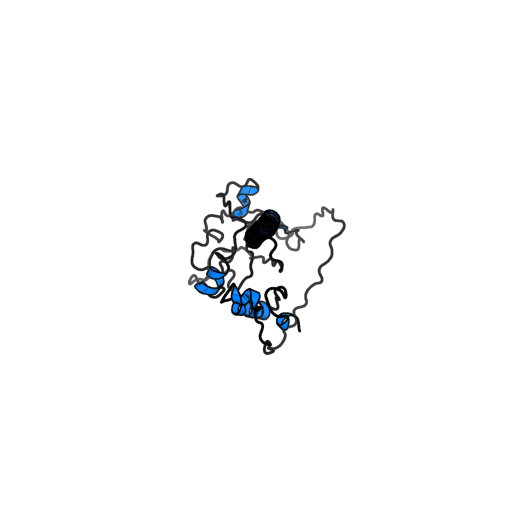3.303 1.00 37.19 182 VAL A N 1
ATOM 1373 C CA . VAL A 1 182 ? -16.926 16.284 -3.667 1.00 37.19 182 VAL A CA 1
ATOM 1374 C C . VAL A 1 182 ? -17.314 15.913 -5.097 1.00 37.19 182 VAL A C 1
ATOM 1376 O O . VAL A 1 182 ? -18.493 15.727 -5.398 1.00 37.19 182 VAL A O 1
ATOM 1379 N N . HIS A 1 183 ? -16.313 15.799 -5.974 1.00 37.97 183 HIS A N 1
ATOM 1380 C CA . HIS A 1 183 ? -16.464 15.212 -7.303 1.00 37.97 183 HIS A CA 1
ATOM 1381 C C . HIS A 1 183 ? -16.919 13.755 -7.166 1.00 37.97 183 HIS A C 1
ATOM 1383 O O . HIS A 1 183 ? -16.194 12.906 -6.648 1.00 37.97 183 HIS A O 1
ATOM 1389 N N . GLN A 1 184 ? -18.134 13.472 -7.629 1.00 33.19 184 GLN A N 1
ATOM 1390 C CA . GLN A 1 184 ? -18.681 12.124 -7.703 1.00 33.19 184 GLN A CA 1
ATOM 1391 C C . GLN A 1 184 ? -17.919 11.328 -8.772 1.00 33.19 184 GLN A C 1
ATOM 1393 O O . GLN A 1 184 ? -18.073 11.565 -9.970 1.00 33.19 184 GLN A O 1
ATOM 1398 N N . GLY A 1 185 ? -17.091 10.373 -8.346 1.00 37.69 185 GLY A N 1
ATOM 1399 C CA . GLY A 1 185 ? -16.643 9.297 -9.225 1.00 37.69 185 GLY A CA 1
ATOM 1400 C C . GLY A 1 185 ? -17.855 8.472 -9.660 1.00 37.69 185 GLY A C 1
ATOM 1401 O O . GLY A 1 185 ? -18.664 8.069 -8.825 1.00 37.69 185 GLY A O 1
ATOM 1402 N N . ARG A 1 186 ? -18.013 8.266 -10.970 1.00 31.20 186 ARG A N 1
ATOM 1403 C CA . ARG A 1 186 ? -19.105 7.468 -11.545 1.00 31.20 186 ARG A CA 1
ATOM 1404 C C . ARG A 1 186 ? -19.046 6.010 -11.052 1.00 31.20 186 ARG A C 1
ATOM 1406 O O . ARG A 1 186 ? -17.948 5.469 -10.923 1.00 31.20 186 ARG A O 1
ATOM 1413 N N . PRO A 1 187 ? -20.196 5.349 -10.833 1.00 32.66 187 PRO A N 1
ATOM 1414 C CA . PRO A 1 187 ? -20.232 3.933 -10.489 1.00 32.66 187 PRO A CA 1
ATOM 1415 C C . PRO A 1 187 ? -19.787 3.093 -11.694 1.00 32.66 187 PRO A C 1
ATOM 1417 O O . PRO A 1 187 ? -20.352 3.203 -12.781 1.00 32.66 187 PRO A O 1
ATOM 1420 N N . PHE A 1 188 ? -18.763 2.259 -11.507 1.00 42.34 188 PHE A N 1
ATOM 1421 C CA . PHE A 1 188 ? -18.337 1.283 -12.508 1.00 42.34 188 PHE A CA 1
ATOM 1422 C C . PHE A 1 188 ? -19.327 0.113 -12.539 1.00 42.34 188 PHE A C 1
ATOM 1424 O O . PHE A 1 188 ? -19.403 -0.684 -11.605 1.00 42.34 188 PHE A O 1
ATOM 1431 N N . SER A 1 189 ? -20.082 0.006 -13.628 1.00 30.92 189 SER A N 1
ATOM 1432 C CA . SER A 1 189 ? -20.867 -1.175 -13.977 1.00 30.92 189 SER A CA 1
ATOM 1433 C C . SER A 1 189 ? -19.937 -2.257 -14.532 1.00 30.92 189 SER A C 1
ATOM 1435 O O . SER A 1 189 ? -19.418 -2.120 -15.640 1.00 30.92 189 SER A O 1
ATOM 1437 N N . PHE A 1 190 ? -19.716 -3.328 -13.768 1.00 37.88 190 PHE A N 1
ATOM 1438 C CA . PHE A 1 190 ? -19.021 -4.520 -14.253 1.00 37.88 190 PHE A CA 1
ATOM 1439 C C . PHE A 1 190 ? -19.947 -5.307 -15.187 1.00 37.88 190 PHE A C 1
ATOM 1441 O O . PHE A 1 190 ? -20.876 -5.971 -14.732 1.00 37.88 190 PHE A O 1
ATOM 1448 N N . LEU A 1 191 ? -19.681 -5.245 -16.491 1.00 33.41 191 LEU A N 1
ATOM 1449 C CA . LEU A 1 191 ? -20.165 -6.242 -17.444 1.00 33.41 191 LEU A CA 1
ATOM 1450 C C . LEU A 1 191 ? -19.118 -7.364 -17.544 1.00 33.41 191 LEU A C 1
ATOM 1452 O O . LEU A 1 191 ? -17.927 -7.065 -17.666 1.00 33.41 191 LEU A O 1
ATOM 1456 N N . PRO A 1 192 ? -19.513 -8.648 -17.493 1.00 37.75 192 PRO A N 1
ATOM 1457 C CA . PRO A 1 192 ? -18.577 -9.748 -17.658 1.00 37.75 192 PRO A CA 1
ATOM 1458 C C . PRO A 1 192 ? -18.212 -9.862 -19.141 1.00 37.75 192 PRO A C 1
ATOM 1460 O O . PRO A 1 192 ? -19.032 -10.264 -19.964 1.00 37.75 192 PRO A O 1
ATOM 1463 N N . ILE A 1 193 ? -16.980 -9.496 -19.500 1.00 43.97 193 ILE A N 1
ATOM 1464 C CA . ILE A 1 193 ? -16.476 -9.719 -20.857 1.00 43.97 193 ILE A CA 1
ATOM 1465 C C . ILE A 1 193 ? -16.022 -11.177 -20.962 1.00 43.97 193 ILE A C 1
ATOM 1467 O O . ILE A 1 193 ? -15.100 -11.618 -20.275 1.00 43.97 193 ILE A O 1
ATOM 1471 N N . LEU A 1 194 ? -16.709 -11.916 -21.836 1.00 39.47 194 LEU A N 1
ATOM 1472 C CA . LEU A 1 194 ? -16.368 -13.263 -22.281 1.00 39.47 194 LEU A CA 1
ATOM 1473 C C . LEU A 1 194 ? -14.909 -13.300 -22.771 1.00 39.47 194 LEU A C 1
ATOM 1475 O O . LEU A 1 194 ? -14.510 -12.471 -23.592 1.00 39.47 194 LEU A O 1
ATOM 1479 N N . GLY A 1 195 ? -14.140 -14.273 -22.272 1.00 51.09 195 GLY A N 1
ATOM 1480 C CA . GLY A 1 195 ? -12.698 -14.423 -22.477 1.00 51.09 195 GLY A CA 1
ATOM 1481 C C . GLY A 1 195 ? -12.204 -14.053 -23.878 1.00 51.09 195 GLY A C 1
ATOM 1482 O O . GLY A 1 195 ? -12.373 -14.808 -24.832 1.00 51.09 195 GLY A O 1
ATOM 1483 N N . HIS A 1 196 ? -11.543 -12.900 -23.973 1.00 42.16 196 HIS A N 1
ATOM 1484 C CA . HIS A 1 196 ? -10.809 -12.461 -25.154 1.00 42.16 196 HIS A CA 1
ATOM 1485 C C . HIS A 1 196 ? -9.312 -12.660 -24.920 1.00 42.16 196 HIS A C 1
ATOM 1487 O O . HIS A 1 196 ? -8.773 -12.275 -23.882 1.00 42.16 196 HIS A O 1
ATOM 1493 N N . LYS A 1 197 ? -8.632 -13.288 -25.887 1.00 46.94 197 LYS A N 1
ATOM 1494 C CA . LYS A 1 197 ? -7.177 -13.478 -25.862 1.00 46.94 197 LYS A CA 1
ATOM 1495 C C . LYS A 1 197 ? -6.486 -12.116 -25.767 1.00 46.94 197 LYS A C 1
ATOM 1497 O O . LYS A 1 197 ? -6.499 -11.342 -26.718 1.00 46.94 197 LYS A O 1
ATOM 1502 N N . ILE A 1 198 ? -5.867 -11.864 -24.619 1.00 52.88 198 ILE A N 1
ATOM 1503 C CA . ILE A 1 198 ? -5.097 -10.660 -24.312 1.00 52.88 198 ILE A CA 1
ATOM 1504 C C . ILE A 1 198 ? -3.933 -10.565 -25.305 1.00 52.88 198 ILE A C 1
ATOM 1506 O O . ILE A 1 198 ? -2.993 -11.363 -25.256 1.00 52.88 198 ILE A O 1
ATOM 1510 N N . GLY A 1 199 ? -3.992 -9.594 -26.222 1.00 54.97 199 GLY A N 1
ATOM 1511 C CA . GLY A 1 199 ? -2.821 -9.163 -26.982 1.00 54.97 199 GLY A CA 1
ATOM 1512 C C . GLY A 1 199 ? -1.702 -8.814 -26.000 1.00 54.97 199 GLY A C 1
ATOM 1513 O O . GLY A 1 199 ? -1.943 -8.152 -24.997 1.00 54.97 199 GLY A O 1
ATOM 1514 N N . THR A 1 200 ? -0.500 -9.340 -26.235 1.00 69.00 200 THR A N 1
ATOM 1515 C CA . THR A 1 200 ? 0.542 -9.524 -25.213 1.00 69.00 200 THR A CA 1
ATOM 1516 C C . THR A 1 200 ? 0.871 -8.249 -24.428 1.00 69.00 200 THR A C 1
ATOM 1518 O O . THR A 1 200 ? 1.676 -7.432 -24.879 1.00 69.00 200 THR A O 1
ATOM 1521 N N . CYS A 1 201 ? 0.301 -8.095 -23.235 1.00 83.94 201 CYS A N 1
ATOM 1522 C CA . CYS A 1 201 ? 0.746 -7.083 -22.292 1.00 83.94 201 CYS A CA 1
ATOM 1523 C C . CYS A 1 201 ? 2.193 -7.346 -21.900 1.00 83.94 201 CYS A C 1
ATOM 1525 O O . CYS A 1 201 ? 2.502 -8.379 -21.314 1.00 83.94 201 CYS A O 1
ATOM 1527 N N . LYS A 1 202 ? 3.081 -6.418 -22.244 1.00 91.25 202 LYS A N 1
ATOM 1528 C CA . LYS A 1 202 ? 4.514 -6.531 -21.980 1.00 91.25 202 LYS A CA 1
ATOM 1529 C C . LYS A 1 202 ? 5.020 -5.284 -21.280 1.00 91.25 202 LYS A C 1
ATOM 1531 O O . LYS A 1 202 ? 4.398 -4.219 -21.340 1.00 91.25 202 LYS A O 1
ATOM 1536 N N . ALA A 1 203 ? 6.150 -5.424 -20.611 1.00 91.38 203 ALA A N 1
ATOM 1537 C CA . ALA A 1 203 ? 6.886 -4.295 -20.087 1.00 91.38 203 ALA A CA 1
ATOM 1538 C C . ALA A 1 203 ? 7.527 -3.489 -21.216 1.00 91.38 203 ALA A C 1
ATOM 1540 O O . ALA A 1 203 ? 7.828 -4.007 -22.296 1.00 91.38 203 ALA A O 1
ATOM 1541 N N . THR A 1 204 ? 7.773 -2.208 -20.954 1.00 91.62 204 THR A N 1
ATOM 1542 C CA . THR A 1 204 ? 8.652 -1.414 -21.810 1.00 91.62 204 THR A CA 1
ATOM 1543 C C . THR A 1 204 ? 10.076 -1.982 -21.763 1.00 91.62 204 THR A C 1
ATOM 1545 O O . THR A 1 204 ? 10.481 -2.543 -20.737 1.00 91.62 204 THR A O 1
ATOM 1548 N N . PRO A 1 205 ? 10.882 -1.814 -22.829 1.00 93.06 205 PRO A N 1
ATOM 1549 C CA . PRO A 1 205 ? 12.280 -2.245 -22.821 1.00 93.06 205 PRO A CA 1
ATOM 1550 C C . PRO A 1 205 ? 13.073 -1.683 -21.633 1.00 93.06 205 PRO A C 1
ATOM 1552 O O . PRO A 1 205 ? 13.875 -2.398 -21.040 1.00 93.06 205 PRO A O 1
ATOM 1555 N N . LEU A 1 206 ? 12.794 -0.434 -21.239 1.00 90.88 206 LEU A N 1
ATOM 1556 C CA . LEU A 1 206 ? 13.436 0.223 -20.100 1.00 90.88 206 LEU A CA 1
ATOM 1557 C C . LEU A 1 206 ? 13.056 -0.413 -18.757 1.00 90.88 206 LEU A C 1
ATOM 1559 O O . LEU A 1 206 ? 13.912 -0.596 -17.894 1.00 90.88 206 LEU A O 1
ATOM 1563 N N . PHE A 1 207 ? 11.781 -0.750 -18.553 1.00 89.69 207 PHE A N 1
ATOM 1564 C CA . PHE A 1 207 ? 11.371 -1.395 -17.309 1.00 89.69 207 PHE A CA 1
ATOM 1565 C C . PHE A 1 207 ? 11.915 -2.827 -17.226 1.00 89.69 207 PHE A C 1
ATOM 1567 O O . PHE A 1 207 ? 12.422 -3.234 -16.178 1.00 89.69 207 PHE A O 1
ATOM 1574 N N . LYS A 1 208 ? 11.897 -3.546 -18.355 1.00 91.69 208 LYS A N 1
ATOM 1575 C CA . LYS A 1 208 ? 12.427 -4.906 -18.484 1.00 91.69 208 LYS A CA 1
ATOM 1576 C C . LYS A 1 208 ? 13.943 -4.989 -18.300 1.00 91.69 208 LYS A C 1
ATOM 1578 O O . LYS A 1 208 ? 14.410 -5.937 -17.678 1.00 91.69 208 LYS A O 1
ATOM 1583 N N . SER A 1 209 ? 14.708 -4.006 -18.782 1.00 92.00 209 SER A N 1
ATOM 1584 C CA . SER A 1 209 ? 16.169 -3.996 -18.607 1.00 92.00 209 SER A CA 1
ATOM 1585 C C . SER A 1 209 ? 16.589 -3.841 -17.145 1.00 92.00 209 SER A C 1
ATOM 1587 O O . SER A 1 209 ? 17.629 -4.356 -16.748 1.00 92.00 209 SER A O 1
ATOM 1589 N N . ARG A 1 210 ? 15.765 -3.172 -16.329 1.00 88.44 210 ARG A N 1
ATOM 1590 C CA . ARG A 1 210 ? 16.001 -2.992 -14.888 1.00 88.44 210 ARG A CA 1
ATOM 1591 C C . ARG A 1 210 ? 15.377 -4.091 -14.029 1.00 88.44 210 ARG A C 1
ATOM 1593 O O . ARG A 1 210 ? 15.825 -4.311 -12.910 1.00 88.44 210 ARG A O 1
ATOM 1600 N N . ASN A 1 211 ? 14.329 -4.753 -14.521 1.00 87.81 211 ASN A N 1
ATOM 1601 C CA . ASN A 1 211 ? 13.550 -5.732 -13.768 1.00 87.81 211 ASN A CA 1
ATOM 1602 C C . ASN A 1 211 ? 13.227 -6.945 -14.660 1.00 87.81 211 ASN A C 1
ATOM 1604 O O . ASN A 1 211 ? 12.287 -6.880 -15.457 1.00 87.81 211 ASN A O 1
ATOM 1608 N N . PRO A 1 212 ? 13.927 -8.083 -14.500 1.00 91.06 212 PRO A N 1
ATOM 1609 C CA . PRO A 1 212 ? 13.708 -9.279 -15.325 1.00 91.06 212 PRO A CA 1
ATOM 1610 C C . PRO A 1 212 ? 12.266 -9.814 -15.297 1.00 91.06 212 PRO A C 1
ATOM 1612 O O . PRO A 1 212 ? 11.801 -10.410 -16.265 1.00 91.06 212 PRO A O 1
ATOM 1615 N N . TYR A 1 213 ? 11.532 -9.549 -14.212 1.00 91.81 213 TYR A N 1
ATOM 1616 C CA . TYR A 1 213 ? 10.144 -9.979 -14.007 1.00 91.81 213 TYR A CA 1
ATOM 1617 C C . TYR A 1 213 ? 9.096 -8.923 -14.407 1.00 91.81 213 TYR A C 1
ATOM 1619 O O . TYR A 1 213 ? 7.908 -9.076 -14.121 1.00 91.81 213 TYR A O 1
ATOM 1627 N N . ALA A 1 214 ? 9.511 -7.849 -15.084 1.00 90.12 214 ALA A N 1
ATOM 1628 C CA . ALA A 1 214 ? 8.628 -6.765 -15.511 1.00 90.12 214 ALA A CA 1
ATOM 1629 C C . ALA A 1 214 ? 7.475 -7.237 -16.415 1.00 90.12 214 ALA A C 1
ATOM 1631 O O . ALA A 1 214 ? 6.348 -6.763 -16.272 1.00 90.12 214 ALA A O 1
ATOM 1632 N N . ASP A 1 215 ? 7.726 -8.195 -17.314 1.00 91.44 215 ASP A N 1
ATOM 1633 C CA . ASP A 1 215 ? 6.678 -8.740 -18.188 1.00 91.44 215 ASP A CA 1
ATOM 1634 C C . ASP A 1 215 ? 5.595 -9.464 -17.377 1.00 91.44 215 ASP A C 1
ATOM 1636 O O . ASP A 1 215 ? 4.408 -9.261 -17.620 1.00 91.44 215 ASP A O 1
ATOM 1640 N N . GLN A 1 216 ? 5.983 -10.251 -16.368 1.00 90.50 216 GLN A N 1
ATOM 1641 C CA . GLN A 1 216 ? 5.028 -10.938 -15.491 1.00 90.50 216 GLN A CA 1
ATOM 1642 C C . GLN A 1 216 ? 4.172 -9.944 -14.704 1.00 90.50 216 GLN A C 1
ATOM 1644 O O . GLN A 1 216 ? 2.956 -10.124 -14.600 1.00 90.50 216 GLN A O 1
ATOM 1649 N N . PHE A 1 217 ? 4.792 -8.866 -14.213 1.00 90.19 217 PHE A N 1
ATOM 1650 C CA . PHE A 1 217 ? 4.077 -7.756 -13.592 1.00 90.19 217 PHE A CA 1
ATOM 1651 C C . PHE A 1 217 ? 3.028 -7.163 -14.542 1.00 90.19 217 PHE A C 1
ATOM 1653 O O . PHE A 1 217 ? 1.855 -7.087 -14.176 1.00 90.19 217 PHE A O 1
ATOM 1660 N N . CYS A 1 218 ? 3.416 -6.808 -15.771 1.00 89.81 218 CYS A N 1
ATOM 1661 C CA . CYS A 1 218 ? 2.505 -6.195 -16.739 1.00 89.81 218 CYS A CA 1
ATOM 1662 C C . CYS A 1 218 ? 1.359 -7.131 -17.142 1.00 89.81 218 CYS A C 1
ATOM 1664 O O . CYS A 1 218 ? 0.208 -6.700 -17.164 1.00 89.81 218 CYS A O 1
ATOM 1666 N N . VAL A 1 219 ? 1.641 -8.413 -17.400 1.00 88.94 219 VAL A N 1
ATOM 1667 C CA . VAL A 1 219 ? 0.606 -9.418 -17.698 1.00 88.94 219 VAL A CA 1
ATOM 1668 C C . VAL A 1 219 ? -0.378 -9.543 -16.536 1.00 88.94 219 VAL A C 1
ATOM 1670 O O . VAL A 1 219 ? -1.589 -9.479 -16.739 1.00 88.94 219 VAL A O 1
ATOM 1673 N N . SER A 1 220 ? 0.125 -9.675 -15.305 1.00 86.56 220 SER A N 1
ATOM 1674 C CA . SER A 1 220 ? -0.721 -9.815 -14.117 1.00 86.56 220 SER A CA 1
ATOM 1675 C C . SER A 1 220 ? -1.644 -8.616 -13.914 1.00 86.56 220 SER A C 1
ATOM 1677 O O . SER A 1 220 ? -2.785 -8.782 -13.491 1.00 86.56 220 SER A O 1
ATOM 1679 N N . GLN A 1 221 ? -1.162 -7.415 -14.214 1.00 85.62 221 GLN A N 1
ATOM 1680 C CA . GLN A 1 221 ? -1.934 -6.181 -14.121 1.00 85.62 221 GLN A CA 1
ATOM 1681 C C . GLN A 1 221 ? -3.031 -6.092 -15.181 1.00 85.62 221 GLN A C 1
ATOM 1683 O O . GLN A 1 221 ? -4.199 -5.860 -14.860 1.00 85.62 221 GLN A O 1
ATOM 1688 N N . CYS A 1 222 ? -2.678 -6.377 -16.432 1.00 85.50 222 CYS A N 1
ATOM 1689 C CA . CYS A 1 222 ? -3.632 -6.390 -17.533 1.00 85.50 222 CYS A CA 1
ATOM 1690 C C . CYS A 1 222 ? -4.767 -7.383 -17.326 1.00 85.50 222 CYS A C 1
ATOM 1692 O O . CYS A 1 222 ? -5.921 -7.037 -17.547 1.00 85.50 222 CYS A O 1
ATOM 1694 N N . ASN A 1 223 ? -4.460 -8.584 -16.827 1.00 84.19 223 ASN A N 1
ATOM 1695 C CA . ASN A 1 223 ? -5.468 -9.604 -16.524 1.00 84.19 223 ASN A CA 1
ATOM 1696 C C . ASN A 1 223 ? -6.521 -9.122 -15.510 1.00 84.19 223 ASN A C 1
ATOM 1698 O O . ASN A 1 223 ? -7.563 -9.751 -15.353 1.00 84.19 223 ASN A O 1
ATOM 1702 N N . ARG A 1 224 ? -6.245 -8.026 -14.795 1.00 78.81 224 ARG A N 1
ATOM 1703 C CA . ARG A 1 224 ? -7.130 -7.423 -13.796 1.00 78.81 224 ARG A CA 1
ATOM 1704 C C . ARG A 1 224 ? -7.810 -6.149 -14.298 1.00 78.81 224 ARG A C 1
ATOM 1706 O O . ARG A 1 224 ? -8.435 -5.464 -13.495 1.00 78.81 224 ARG A O 1
ATOM 1713 N N . ASN A 1 225 ? -7.676 -5.827 -15.587 1.00 81.44 225 ASN A N 1
ATOM 1714 C CA . ASN A 1 225 ? -8.099 -4.562 -16.195 1.00 81.44 225 ASN A CA 1
ATOM 1715 C C . ASN A 1 225 ? -7.456 -3.340 -15.532 1.00 81.44 225 ASN A C 1
ATOM 1717 O O . ASN A 1 225 ? -8.076 -2.286 -15.392 1.00 81.44 225 ASN A O 1
ATOM 1721 N N . LYS A 1 226 ? -6.204 -3.486 -15.090 1.00 81.75 226 LYS A N 1
ATOM 1722 C CA . LYS A 1 226 ? -5.461 -2.411 -14.439 1.00 81.75 226 LYS A CA 1
ATOM 1723 C C . LYS A 1 226 ? -4.197 -2.153 -15.207 1.00 81.75 226 LYS A C 1
ATOM 1725 O O . LYS A 1 226 ? -3.319 -3.004 -15.275 1.00 81.75 226 LYS A O 1
ATOM 1730 N N . CYS A 1 227 ? -4.119 -0.973 -15.793 1.00 82.81 227 CYS A N 1
ATOM 1731 C CA . CYS A 1 227 ? -3.065 -0.649 -16.731 1.00 82.81 227 CYS A CA 1
ATOM 1732 C C . CYS A 1 227 ? -2.051 0.289 -16.097 1.00 82.81 227 CYS A C 1
ATOM 1734 O O . CYS A 1 227 ? -2.350 1.477 -15.948 1.00 82.81 227 CYS A O 1
ATOM 1736 N N . PRO A 1 228 ? -0.838 -0.198 -15.767 1.00 84.19 228 PRO A N 1
ATOM 1737 C CA . PRO A 1 228 ? 0.251 0.666 -15.347 1.00 84.19 228 PRO A CA 1
ATOM 1738 C C . PRO A 1 228 ? 0.537 1.733 -16.404 1.00 84.19 228 PRO A C 1
ATOM 1740 O O . PRO A 1 228 ? 0.277 1.497 -17.591 1.00 84.19 228 PRO A O 1
ATOM 1743 N N . PRO A 1 229 ? 1.098 2.888 -16.015 1.00 85.12 229 PRO A N 1
ATOM 1744 C CA . PRO A 1 229 ? 1.496 3.929 -16.957 1.00 85.12 229 PRO A CA 1
ATOM 1745 C C . PRO A 1 229 ? 2.336 3.385 -18.123 1.00 85.12 229 PRO A C 1
ATOM 1747 O O . PRO A 1 229 ? 3.066 2.401 -17.969 1.00 85.12 229 PRO A O 1
ATOM 1750 N N . SER A 1 230 ? 2.255 4.040 -19.287 1.00 86.38 230 SER A N 1
ATOM 1751 C CA . SER A 1 230 ? 2.985 3.656 -20.513 1.00 86.38 230 SER A CA 1
ATOM 1752 C C . SER A 1 230 ? 4.503 3.655 -20.351 1.00 86.38 230 SER A C 1
ATOM 1754 O O . SER A 1 230 ? 5.204 3.027 -21.136 1.00 86.38 230 SER A O 1
ATOM 1756 N N . THR A 1 231 ? 5.011 4.298 -19.300 1.00 87.25 231 THR A N 1
ATOM 1757 C CA . THR A 1 231 ? 6.415 4.233 -18.891 1.00 87.25 231 THR A CA 1
ATOM 1758 C C . THR A 1 231 ? 6.837 2.830 -18.431 1.00 87.25 231 THR A C 1
ATOM 1760 O O . THR A 1 231 ? 7.987 2.445 -18.644 1.00 87.25 231 THR A O 1
ATOM 1763 N N . TYR A 1 232 ? 5.922 2.040 -17.854 1.00 88.19 232 TYR A N 1
ATOM 1764 C CA . TYR A 1 232 ? 6.195 0.696 -17.328 1.00 88.19 232 TYR A CA 1
ATOM 1765 C C . TYR A 1 232 ? 5.689 -0.419 -18.244 1.00 88.19 232 TYR A C 1
ATOM 1767 O O . TYR A 1 232 ? 6.438 -1.347 -18.544 1.00 88.19 232 TYR A O 1
ATOM 1775 N N . CYS A 1 233 ? 4.440 -0.335 -18.705 1.00 90.12 233 CYS A N 1
ATOM 1776 C CA . CYS A 1 233 ? 3.806 -1.375 -19.517 1.00 90.12 233 CYS A CA 1
ATOM 1777 C C . CYS A 1 233 ? 3.308 -0.808 -20.845 1.00 90.12 233 CYS A C 1
ATOM 1779 O O . CYS A 1 233 ? 2.801 0.311 -20.901 1.00 90.12 233 CYS A O 1
ATOM 1781 N N . THR A 1 234 ? 3.413 -1.598 -21.913 1.00 88.62 234 THR A N 1
ATOM 1782 C CA . THR A 1 234 ? 2.932 -1.227 -23.251 1.00 88.62 234 THR A CA 1
ATOM 1783 C C . THR A 1 234 ? 1.444 -0.872 -23.241 1.00 88.62 234 THR A C 1
ATOM 1785 O O . THR A 1 234 ? 0.667 -1.470 -22.493 1.00 88.62 234 THR A O 1
ATOM 1788 N N . ASP A 1 235 ? 1.018 0.001 -24.155 1.00 83.94 235 ASP A N 1
ATOM 1789 C CA . ASP A 1 235 ? -0.383 0.432 -24.282 1.00 83.94 235 ASP A CA 1
ATOM 1790 C C . ASP A 1 235 ? -1.370 -0.678 -24.663 1.00 83.94 235 ASP A C 1
ATOM 1792 O O . ASP A 1 235 ? -2.570 -0.431 -24.660 1.00 83.94 235 ASP A O 1
ATOM 1796 N N . ALA A 1 236 ? -0.906 -1.901 -24.942 1.00 80.12 236 ALA A N 1
ATOM 1797 C CA . ALA A 1 236 ? -1.764 -3.066 -25.169 1.00 80.12 236 ALA A CA 1
ATOM 1798 C C . ALA A 1 236 ? -2.825 -3.249 -24.065 1.00 80.12 236 ALA A C 1
ATOM 1800 O O . ALA A 1 236 ? -3.934 -3.673 -24.360 1.00 80.12 236 ALA A O 1
ATOM 1801 N N . CYS A 1 237 ? -2.521 -2.852 -22.824 1.00 74.81 237 CYS A N 1
ATOM 1802 C CA . CYS A 1 237 ? -3.484 -2.883 -21.724 1.00 74.81 237 CYS A CA 1
ATOM 1803 C C . CYS A 1 237 ? -4.677 -1.926 -21.911 1.00 74.81 237 CYS A C 1
ATOM 1805 O O . CYS A 1 237 ? -5.780 -2.229 -21.480 1.00 74.81 237 CYS A O 1
ATOM 1807 N N . ARG A 1 238 ? -4.453 -0.758 -22.529 1.00 74.94 238 ARG A N 1
ATOM 1808 C CA . ARG A 1 238 ? -5.413 0.359 -22.617 1.00 74.94 238 ARG A CA 1
ATOM 1809 C C . ARG A 1 238 ? -6.282 0.343 -23.878 1.00 74.94 238 ARG A C 1
ATOM 1811 O O . ARG A 1 238 ? -7.092 1.243 -24.056 1.00 74.94 238 ARG A O 1
ATOM 1818 N N . LYS A 1 239 ? -6.056 -0.595 -24.801 1.00 63.31 239 LYS A N 1
ATOM 1819 C CA . LYS A 1 239 ? -6.650 -0.570 -26.150 1.00 63.31 239 LYS A CA 1
ATOM 1820 C C . LYS A 1 239 ? -8.054 -1.189 -26.247 1.00 63.31 239 LYS A C 1
ATOM 1822 O O . LYS A 1 239 ? -8.525 -1.400 -27.363 1.00 63.31 239 LYS A O 1
ATOM 1827 N N . HIS A 1 240 ? -8.716 -1.455 -25.123 1.00 53.50 240 HIS A N 1
ATOM 1828 C CA . HIS A 1 240 ? -10.007 -2.146 -25.039 1.00 53.50 240 HIS A CA 1
ATOM 1829 C C . HIS A 1 240 ? -10.853 -1.575 -23.898 1.00 53.50 240 HIS A C 1
ATOM 1831 O O . HIS A 1 240 ? -12.077 -1.821 -23.924 1.00 53.50 240 HIS A O 1
#

pLDDT: mean 74.46, std 20.1, range [30.92, 97.94]

Secondary structure (DSSP, 8-state):
-TTTHHHHHHHHHHHHHHHHHHHHHHHHHHHHHT----EEEEEETBPTTTGGGGT-SS---TTTT--STT-HHIIIIISTT---TTS--TTS--TTSTTSTT------EEEETT-----EEEEEE---S---------S-SS-STT----SS-S---S------EEEE---S------------PPP---------------B-HHHHHH-TTHHHHHHHHHTTT----TTTB-GGGG--

Sequence (240 aa):
MDHCIQTAKSCNIQHLTEDIDMLLQITVLVAFIASVLGHGRLISPPGRSTMWRYGYNTPKNYNDNQLYCGGFNKKWAVNGGKCGVCGDPWNEAHDNEAGGKYANGIVTGHFKSGQTIAVKVQVTATHLGYFEFRLCPRNSYNCDNNHNCCIGCGPQEQFYGCADIAISSSGTSQSSSTGTGVHQGRPFSFLPILGHKIGTCKATPLFKSRNPYADQFCVSQCNRNKCPPSTYCTDACRKH

InterPro domains:
  IPR004302 Cellulose/chitin-binding protein, N-terminal [PF03067] (39-142)

Radius of gyration: 25.59 Å; chains: 1; bounding box: 90×61×54 Å

Foldseek 3Di:
DVVVVVVVVVVVVVVVVVVVVVVVVVVVVVVVVPPFDWWKAWVVLHFLQRVVVVVDPADHDPRRRQLFLNDDCLCVVPVVLDGDQQSHNPPDQPQRDPVHRSPPVDASEEEEVVDDDDTDMGIPTDPDFDDDDDDDDDPDDFDDPVGDDDDNPDRDDGDGGDHHHHYDYDPDDDDDDDDDDDDDDDDDDDDDDDDDDQPQKAFDPVLCVVPVRLSVVRVSCLVVLGHRPCNTIPCSSVPD

Organism: Mytilus edulis (NCBI:txid6550)